Protein AF-A0A7S4QC33-F1 (afdb_monomer_lite)

Sequence (199 aa):
TTTNNFLTPRQIVDLEEHILQTLNSPSTTQLIDPILNKHIGKFNNTDSSSLGWINSISTKTTTDNRQEKTIKVKTSIKLPSLLHPSLSTIITNIKNVVQQATSNFLSSNIKQQQEEKETINIKVDVQVSTHKPKPFVRNQKELDELIRNLGPGLANVAHFVAVYSCKGGVGKSTVAVNLAYELARMGGRVGKSFLLLVW

Radius of gyration: 23.22 Å; chains: 1; bounding box: 64×39×62 Å

InterPro domains:
  IPR027417 P-loop containing nucleoside triphosphate hydrolase [G3DSA:3.40.50.300] (73-192)
  IPR027417 P-loop containing nucleoside triphosphate hydrolase [SSF52540] (153-191)
  IPR033756 Flagellum site-determining protein YlxH/ Fe-S cluster assembling factor NBP35 [PF10609] (156-191)
  IPR044304 Iron-sulfur protein NUBPL-like [PTHR42961] (68-191)

Organism: NCBI:txid49249

Structure (mmCIF, N/CA/C/O backbone):
data_AF-A0A7S4QC33-F1
#
_entry.id   AF-A0A7S4QC33-F1
#
loop_
_atom_site.group_PDB
_atom_site.id
_atom_site.type_symbol
_atom_site.label_atom_id
_atom_site.label_alt_id
_atom_site.label_comp_id
_atom_site.label_asym_id
_atom_site.label_entity_id
_atom_site.label_seq_id
_atom_site.pdbx_PDB_ins_code
_atom_site.Cartn_x
_atom_site.Cartn_y
_atom_site.Cartn_z
_atom_site.occupancy
_atom_site.B_iso_or_equiv
_atom_site.auth_seq_id
_atom_site.auth_comp_id
_atom_site.auth_asym_id
_atom_site.auth_atom_id
_atom_site.pdbx_PDB_model_num
ATOM 1 N N . THR A 1 1 ? -30.130 16.999 10.606 1.00 37.34 1 THR A N 1
ATOM 2 C CA . THR A 1 1 ? -30.198 15.578 11.004 1.00 37.34 1 THR A CA 1
ATOM 3 C C . THR A 1 1 ? -29.051 15.312 11.949 1.00 37.34 1 THR A C 1
ATOM 5 O O . THR A 1 1 ? -27.906 15.278 11.518 1.00 37.34 1 THR A O 1
ATOM 8 N N . THR A 1 2 ? -29.333 15.291 13.246 1.00 37.56 2 THR A N 1
ATOM 9 C CA . THR A 1 2 ? -28.332 15.220 14.317 1.00 37.56 2 THR A CA 1
ATOM 10 C C . THR A 1 2 ? -27.718 13.821 14.329 1.00 37.56 2 THR A C 1
ATOM 12 O O . THR A 1 2 ? -28.392 12.852 14.662 1.00 37.56 2 THR A O 1
ATOM 15 N N . THR A 1 3 ? -26.467 13.685 13.887 1.00 47.22 3 THR A N 1
ATOM 16 C CA . THR A 1 3 ? -25.718 12.426 13.965 1.00 47.22 3 THR A CA 1
ATOM 17 C C . THR A 1 3 ? -25.367 12.164 15.424 1.00 47.22 3 THR A C 1
ATOM 19 O O . THR A 1 3 ? -24.337 12.627 15.912 1.00 47.22 3 THR A O 1
ATOM 22 N N . ASN A 1 4 ? -26.238 11.455 16.138 1.00 55.81 4 ASN A N 1
ATOM 23 C CA . ASN A 1 4 ? -25.922 10.963 17.472 1.00 55.81 4 ASN A CA 1
ATOM 24 C C . ASN A 1 4 ? -24.875 9.848 17.326 1.00 55.81 4 ASN A C 1
ATOM 26 O O . ASN A 1 4 ? -25.198 8.694 17.024 1.00 55.81 4 ASN A O 1
ATOM 30 N N . ASN A 1 5 ? -23.603 10.224 17.465 1.00 64.25 5 ASN A N 1
ATOM 31 C CA . ASN A 1 5 ? -22.487 9.288 17.528 1.00 64.25 5 ASN A CA 1
ATOM 32 C C . ASN A 1 5 ? -22.657 8.430 18.788 1.00 64.25 5 ASN A C 1
ATOM 34 O O . ASN A 1 5 ? -22.661 8.961 19.894 1.00 64.25 5 ASN A O 1
ATOM 38 N N . PHE A 1 6 ? -22.814 7.115 18.620 1.00 68.94 6 PHE A N 1
ATOM 39 C CA . PHE A 1 6 ? -22.951 6.187 19.749 1.00 68.94 6 PHE A CA 1
ATOM 40 C C . PHE A 1 6 ? -21.659 6.070 20.577 1.00 68.94 6 PHE A C 1
ATOM 42 O O . PHE A 1 6 ? -21.717 5.843 21.779 1.00 68.94 6 PHE A O 1
ATOM 49 N N . LEU A 1 7 ? -20.494 6.254 19.947 1.00 72.88 7 LEU A N 1
ATOM 50 C CA . LEU A 1 7 ? -19.209 6.306 20.648 1.00 72.88 7 LEU A CA 1
ATOM 51 C C . LEU A 1 7 ? -18.828 7.752 20.958 1.00 72.88 7 LEU A C 1
ATOM 53 O O . LEU A 1 7 ? -18.962 8.641 20.111 1.00 72.88 7 LEU A O 1
ATOM 57 N N . THR A 1 8 ? -18.290 7.965 22.157 1.00 79.38 8 THR A N 1
ATOM 58 C CA . THR A 1 8 ? -17.693 9.248 22.536 1.00 79.38 8 THR A CA 1
ATOM 59 C C . THR A 1 8 ? -16.456 9.543 21.676 1.00 79.38 8 THR A C 1
ATOM 61 O O . THR A 1 8 ? -15.775 8.611 21.238 1.00 79.38 8 THR A O 1
ATOM 64 N N . PRO A 1 9 ? -16.094 10.823 21.458 1.00 80.38 9 PRO A N 1
ATOM 65 C CA . PRO A 1 9 ? -14.877 11.179 20.724 1.00 80.38 9 PRO A CA 1
ATOM 66 C C . PRO A 1 9 ? -13.609 10.519 21.280 1.00 80.38 9 PRO A C 1
ATOM 68 O O . PRO A 1 9 ? -12.716 10.174 20.517 1.00 80.38 9 PRO A O 1
ATOM 71 N N . ARG A 1 10 ? -13.549 10.289 22.598 1.00 81.56 10 ARG A N 1
ATOM 72 C CA . ARG A 1 10 ? -12.428 9.602 23.248 1.00 81.56 10 ARG A CA 1
ATOM 73 C C . ARG A 1 10 ? -12.353 8.126 22.848 1.00 81.56 10 ARG A C 1
ATOM 75 O O . ARG A 1 10 ? -11.316 7.684 22.381 1.00 81.56 10 ARG A O 1
ATOM 82 N N . GLN A 1 11 ? -13.478 7.412 22.904 1.00 82.12 11 GLN A N 1
ATOM 83 C CA . GLN A 1 11 ? -13.555 6.007 22.479 1.00 82.12 11 GLN A CA 1
ATOM 84 C C . GLN A 1 11 ? -13.248 5.814 20.986 1.00 82.12 11 GLN A C 1
ATOM 86 O O . GLN A 1 11 ? -12.750 4.765 20.592 1.00 82.12 11 GLN A O 1
ATOM 91 N N . ILE A 1 12 ? -13.554 6.810 20.150 1.00 82.81 12 ILE A N 1
ATOM 92 C CA . ILE A 1 12 ? -13.207 6.824 18.719 1.00 82.81 12 ILE A CA 1
ATOM 93 C C . ILE A 1 12 ? -11.684 6.885 18.540 1.00 82.81 12 ILE A C 1
ATOM 95 O O . ILE A 1 12 ? -11.135 6.109 17.761 1.00 82.81 12 ILE A O 1
ATOM 99 N N . VAL A 1 13 ? -11.000 7.760 19.283 1.00 84.88 13 VAL A N 1
ATOM 100 C CA . VAL A 1 13 ? -9.532 7.865 19.248 1.00 84.88 13 VAL A CA 1
ATOM 101 C C . VAL A 1 13 ? -8.879 6.585 19.772 1.00 84.88 13 VAL A C 1
ATOM 103 O O . VAL A 1 13 ? -7.985 6.053 19.119 1.00 84.88 13 VAL A O 1
ATOM 106 N N . ASP A 1 14 ? -9.371 6.042 20.887 1.00 86.69 14 ASP A N 1
ATOM 107 C CA . ASP A 1 14 ? -8.852 4.798 21.467 1.00 86.69 14 ASP A CA 1
ATOM 108 C C . ASP A 1 14 ? -9.019 3.609 20.496 1.00 86.69 14 ASP A C 1
ATOM 110 O O . ASP A 1 14 ? -8.129 2.767 20.360 1.00 86.69 14 ASP A O 1
ATOM 114 N N . LEU A 1 15 ? -10.141 3.556 19.765 1.00 84.75 15 LEU A N 1
ATOM 115 C CA . LEU A 1 15 ? -10.376 2.566 18.711 1.00 84.75 15 LEU A CA 1
ATOM 116 C C . LEU A 1 15 ? -9.384 2.732 17.551 1.00 84.75 15 LEU A C 1
ATOM 118 O O . LEU A 1 15 ? -8.823 1.746 17.075 1.00 84.75 15 LEU A O 1
ATOM 122 N N . GLU A 1 16 ? -9.168 3.961 17.078 1.00 85.69 16 GLU A N 1
ATOM 123 C CA . GLU A 1 16 ? -8.208 4.248 16.006 1.00 85.69 16 GLU A CA 1
ATOM 124 C C . GLU A 1 16 ? -6.786 3.849 16.400 1.00 85.69 16 GLU A C 1
ATOM 126 O O . GLU A 1 16 ? -6.074 3.238 15.599 1.00 85.69 16 GLU A O 1
ATOM 131 N N . GLU A 1 17 ? -6.391 4.132 17.639 1.00 87.25 17 GLU A N 1
ATOM 132 C CA . GLU A 1 17 ? -5.096 3.736 18.175 1.00 87.25 17 GLU A CA 1
ATOM 133 C C . GLU A 1 17 ? -4.970 2.213 18.273 1.00 87.25 17 GLU A C 1
ATOM 135 O O . GLU A 1 17 ? -3.981 1.652 17.802 1.00 87.25 17 GLU A O 1
ATOM 140 N N . HIS A 1 18 ? -5.990 1.519 18.785 1.00 86.56 18 HIS A N 1
ATOM 141 C CA . HIS A 1 18 ? -5.992 0.058 18.864 1.00 86.56 18 HIS A CA 1
ATOM 142 C C . HIS A 1 18 ? -5.875 -0.604 17.482 1.00 86.56 18 HIS A C 1
ATOM 144 O O . HIS A 1 18 ? -5.122 -1.568 17.296 1.00 86.56 18 HIS A O 1
ATOM 150 N N . ILE A 1 19 ? -6.580 -0.065 16.482 1.00 86.06 19 ILE A N 1
ATOM 151 C CA . ILE A 1 19 ? -6.480 -0.533 15.097 1.00 86.06 19 ILE A CA 1
ATOM 152 C C . ILE A 1 19 ? -5.062 -0.285 14.563 1.00 86.06 19 ILE A C 1
ATOM 154 O O . ILE A 1 19 ? -4.469 -1.191 13.982 1.00 86.06 19 ILE A O 1
ATOM 158 N N . LEU A 1 20 ? -4.490 0.905 14.775 1.00 84.06 20 LEU A N 1
ATOM 159 C CA . LEU A 1 20 ? -3.125 1.227 14.345 1.00 84.06 20 LEU A CA 1
ATOM 160 C C . LEU A 1 20 ? -2.075 0.326 15.003 1.00 84.06 20 LEU A C 1
ATOM 162 O O . LEU A 1 20 ? -1.164 -0.136 14.319 1.00 84.06 20 LEU A O 1
ATOM 166 N N . GLN A 1 21 ? -2.200 0.051 16.301 1.00 85.25 21 GLN A N 1
ATOM 167 C CA . GLN A 1 21 ? -1.309 -0.856 17.025 1.00 85.25 21 GLN A CA 1
ATOM 168 C C . GLN A 1 21 ? -1.399 -2.280 16.466 1.00 85.25 21 GLN A C 1
ATOM 170 O O . GLN A 1 21 ? -0.371 -2.902 16.210 1.00 85.25 21 GLN A O 1
ATOM 175 N N . THR A 1 22 ? -2.613 -2.769 16.199 1.00 85.00 22 THR A N 1
ATOM 176 C CA . THR A 1 22 ? -2.830 -4.102 15.611 1.00 85.00 22 THR A CA 1
ATOM 177 C C . THR A 1 22 ? -2.234 -4.200 14.204 1.00 85.00 22 THR A C 1
ATOM 179 O O . THR A 1 22 ? -1.555 -5.171 13.876 1.00 85.00 22 THR A O 1
ATOM 182 N N . LEU A 1 23 ? -2.435 -3.165 13.383 1.00 83.62 23 LEU A N 1
ATOM 183 C CA . LEU A 1 23 ? -1.904 -3.090 12.020 1.00 83.62 23 LEU A CA 1
ATOM 184 C C . LEU A 1 23 ? -0.383 -2.934 11.965 1.00 83.62 23 LEU A C 1
ATOM 186 O O . LEU A 1 23 ? 0.212 -3.298 10.962 1.00 83.62 23 LEU A O 1
ATOM 190 N N . ASN A 1 24 ? 0.242 -2.369 12.999 1.00 81.62 24 ASN A N 1
ATOM 191 C CA . ASN A 1 24 ? 1.695 -2.224 13.093 1.00 81.62 24 ASN A CA 1
ATOM 192 C C . ASN A 1 24 ? 2.372 -3.395 13.813 1.00 81.62 24 ASN A C 1
ATOM 194 O O . ASN A 1 24 ? 3.600 -3.457 13.834 1.00 81.62 24 ASN A O 1
ATOM 198 N N . SER A 1 25 ? 1.602 -4.297 14.423 1.00 79.88 25 SER A N 1
ATOM 199 C CA . SER A 1 25 ? 2.166 -5.405 15.180 1.00 79.88 25 SER A CA 1
ATOM 200 C C . SER A 1 25 ? 2.809 -6.428 14.235 1.00 79.88 25 SER A C 1
ATOM 202 O O . SER A 1 25 ? 2.114 -6.978 13.377 1.00 79.88 25 SER A O 1
ATOM 204 N N . PRO A 1 26 ? 4.106 -6.753 14.402 1.00 68.25 26 PRO A N 1
ATOM 205 C CA . PRO A 1 26 ? 4.807 -7.697 13.530 1.00 68.25 26 PRO A CA 1
ATOM 206 C C . PRO A 1 26 ? 4.299 -9.143 13.667 1.00 68.25 26 PRO A C 1
ATOM 208 O O . PRO A 1 26 ? 4.660 -9.998 12.863 1.00 68.25 26 PRO A O 1
ATOM 211 N N . SER A 1 27 ? 3.456 -9.430 14.665 1.00 64.62 27 SER A N 1
ATOM 212 C CA . SER A 1 27 ? 2.788 -10.724 14.838 1.00 64.62 27 SER A CA 1
ATOM 213 C C . SER A 1 27 ? 1.659 -10.960 13.826 1.00 64.62 27 SER A C 1
ATOM 215 O O . SER A 1 27 ? 1.221 -12.100 13.652 1.00 64.62 27 SER A O 1
ATOM 217 N N . THR A 1 28 ? 1.205 -9.919 13.120 1.00 70.00 28 THR A N 1
ATOM 218 C CA . THR A 1 28 ? 0.147 -10.020 12.112 1.00 70.00 28 THR A CA 1
ATOM 219 C C . THR A 1 28 ? 0.707 -10.567 10.796 1.00 70.00 28 THR A C 1
ATOM 221 O O . THR A 1 28 ? 0.984 -9.837 9.846 1.00 70.00 28 THR A O 1
ATOM 224 N N . THR A 1 29 ? 0.827 -11.892 10.704 1.00 68.75 29 THR A N 1
ATOM 225 C CA . THR A 1 29 ? 1.312 -12.610 9.506 1.00 68.75 29 THR A CA 1
ATOM 226 C C . THR A 1 29 ? 0.482 -12.355 8.243 1.00 68.75 29 THR A C 1
ATOM 228 O O . THR A 1 29 ? 0.968 -12.545 7.131 1.00 68.75 29 THR A O 1
ATOM 231 N N . GLN A 1 30 ? -0.759 -11.886 8.392 1.00 74.94 30 GLN A N 1
ATOM 232 C CA . GLN A 1 30 ? -1.666 -11.570 7.283 1.00 74.94 30 GLN A CA 1
ATOM 233 C C . GLN A 1 30 ? -1.328 -10.251 6.564 1.00 74.94 30 GLN A C 1
ATOM 235 O O . GLN A 1 30 ? -1.787 -10.035 5.440 1.00 74.94 30 GLN A O 1
ATOM 240 N N . LEU A 1 31 ? -0.527 -9.378 7.187 1.00 80.38 31 LEU A N 1
ATOM 241 C CA . LEU A 1 31 ? -0.110 -8.079 6.646 1.00 80.38 31 LEU A CA 1
ATOM 242 C C . LEU A 1 31 ? 1.310 -8.127 6.082 1.00 80.38 31 LEU A C 1
ATOM 244 O O . LEU A 1 31 ? 2.077 -7.180 6.219 1.00 80.38 31 LEU A O 1
ATOM 248 N N . ILE A 1 32 ? 1.677 -9.234 5.447 1.00 83.50 32 ILE A N 1
ATOM 249 C CA . ILE A 1 32 ? 2.943 -9.354 4.727 1.00 83.50 32 ILE A CA 1
ATOM 250 C C . ILE A 1 32 ? 2.650 -9.250 3.236 1.00 83.50 32 ILE A C 1
ATOM 252 O O . ILE A 1 32 ? 1.763 -9.926 2.712 1.00 83.50 32 ILE A O 1
ATOM 256 N N . ASP A 1 33 ? 3.397 -8.393 2.548 1.00 81.38 33 ASP A N 1
ATOM 257 C CA . ASP A 1 33 ? 3.353 -8.333 1.097 1.00 81.38 33 ASP A CA 1
ATOM 258 C C . ASP A 1 33 ? 3.938 -9.628 0.508 1.00 81.38 33 ASP A C 1
ATOM 260 O O . ASP A 1 33 ? 5.103 -9.930 0.772 1.00 81.38 33 ASP A O 1
ATOM 264 N N . PRO A 1 34 ? 3.189 -10.395 -0.302 1.00 79.06 34 PRO A N 1
ATOM 265 C CA . PRO A 1 34 ? 3.635 -11.708 -0.771 1.00 79.06 34 PRO A CA 1
ATOM 266 C C . PRO A 1 34 ? 4.798 -11.643 -1.771 1.00 79.06 34 PRO A C 1
ATOM 268 O O . PRO A 1 34 ? 5.395 -12.672 -2.076 1.00 79.06 34 PRO A O 1
ATOM 271 N N . ILE A 1 35 ? 5.124 -10.460 -2.299 1.00 77.94 35 ILE A N 1
ATOM 272 C CA . ILE A 1 35 ? 6.180 -10.279 -3.301 1.00 77.94 35 ILE A CA 1
ATOM 273 C C . ILE A 1 35 ? 7.438 -9.719 -2.653 1.00 77.94 35 ILE A C 1
ATOM 275 O O . ILE A 1 35 ? 8.536 -10.227 -2.865 1.00 77.94 35 ILE A O 1
ATOM 279 N N . LEU A 1 36 ? 7.279 -8.652 -1.874 1.00 76.75 36 LEU A N 1
ATOM 280 C CA . LEU A 1 36 ? 8.373 -7.969 -1.197 1.00 76.75 36 LEU A CA 1
ATOM 281 C C . LEU A 1 36 ? 8.753 -8.662 0.113 1.00 76.75 36 LEU A C 1
ATOM 283 O O . LEU A 1 36 ? 9.816 -8.366 0.652 1.00 76.75 36 LEU A O 1
ATOM 287 N N . ASN A 1 37 ? 7.901 -9.562 0.618 1.00 83.44 37 ASN A N 1
ATOM 288 C CA . ASN A 1 37 ? 8.036 -10.238 1.906 1.00 83.44 37 ASN A CA 1
ATOM 289 C C . ASN A 1 37 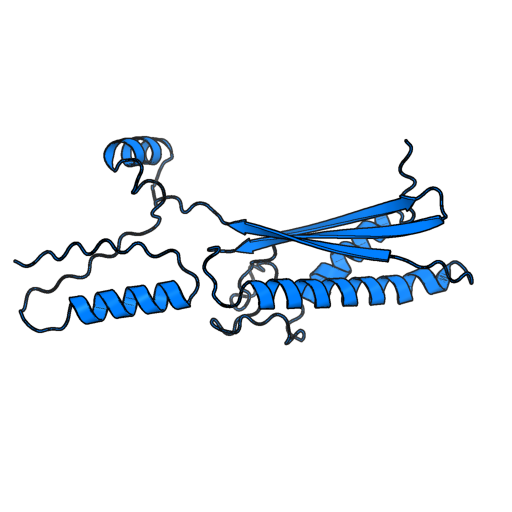? 8.306 -9.249 3.053 1.00 83.44 37 ASN A C 1
ATOM 291 O O . ASN A 1 37 ? 9.146 -9.470 3.924 1.00 83.44 37 ASN A O 1
ATOM 295 N N . LYS A 1 38 ? 7.624 -8.101 3.000 1.00 82.75 38 LYS A N 1
ATOM 296 C CA . LYS A 1 38 ? 7.751 -7.007 3.963 1.00 82.75 38 LYS A CA 1
ATOM 297 C C . LYS A 1 38 ? 6.409 -6.702 4.596 1.00 82.75 38 LYS A C 1
ATOM 299 O O . LYS A 1 38 ? 5.364 -6.866 3.969 1.00 82.75 38 LYS A O 1
ATOM 304 N N . HIS A 1 39 ? 6.457 -6.231 5.832 1.00 84.00 39 HIS A N 1
ATOM 305 C CA . HIS A 1 39 ? 5.262 -5.914 6.594 1.00 84.00 39 HIS A CA 1
ATOM 306 C C . HIS A 1 39 ? 4.562 -4.661 6.039 1.00 84.00 39 HIS A C 1
ATOM 308 O O . HIS A 1 39 ? 5.203 -3.657 5.722 1.00 84.00 39 HIS A O 1
ATOM 314 N N . ILE A 1 40 ? 3.237 -4.704 5.935 1.00 82.56 40 ILE A N 1
ATOM 315 C CA . ILE A 1 40 ? 2.378 -3.617 5.468 1.00 82.56 40 ILE A CA 1
ATOM 316 C C . ILE A 1 40 ? 1.843 -2.881 6.699 1.00 82.56 40 ILE A C 1
ATOM 318 O O . ILE A 1 40 ? 0.730 -3.122 7.153 1.00 82.56 40 ILE A O 1
ATOM 322 N N . GLY A 1 41 ? 2.658 -1.977 7.240 1.00 81.50 41 GLY A N 1
ATOM 323 C CA . GLY A 1 41 ? 2.294 -1.130 8.375 1.00 81.50 41 GLY A CA 1
ATOM 324 C C . GLY A 1 41 ? 2.264 0.354 8.020 1.00 81.50 41 GLY A C 1
ATOM 325 O O . GLY A 1 41 ? 2.415 0.758 6.862 1.00 81.50 41 GLY A O 1
ATOM 326 N N . LYS A 1 42 ? 2.110 1.189 9.045 1.00 79.38 42 LYS A N 1
ATOM 327 C CA . LYS A 1 42 ? 2.456 2.610 8.987 1.00 79.38 42 LYS A CA 1
ATOM 328 C C . LYS A 1 42 ? 3.979 2.752 8.998 1.00 79.38 42 LYS A C 1
ATOM 330 O O . LYS A 1 42 ? 4.694 1.888 9.510 1.00 79.38 42 LYS A O 1
ATOM 335 N N . PHE A 1 43 ? 4.487 3.805 8.361 1.00 71.56 43 PHE A N 1
ATOM 336 C CA . PHE A 1 43 ? 5.924 4.060 8.344 1.00 71.56 43 PHE A CA 1
ATOM 337 C C . PHE A 1 43 ? 6.372 4.483 9.745 1.00 71.56 43 PHE A C 1
ATOM 339 O O . PHE A 1 43 ? 5.891 5.495 10.257 1.00 71.56 43 PHE A O 1
ATOM 346 N N . ASN A 1 44 ? 7.306 3.732 10.325 1.00 68.44 44 ASN A N 1
ATOM 347 C CA . ASN A 1 44 ? 7.981 4.081 11.567 1.00 68.44 44 ASN A CA 1
ATOM 348 C C . ASN A 1 44 ? 9.450 4.338 11.239 1.00 68.44 44 ASN A C 1
ATOM 350 O O . ASN A 1 44 ? 10.098 3.509 10.607 1.00 68.44 44 ASN A O 1
ATOM 354 N N . ASN A 1 45 ? 9.989 5.474 11.685 1.00 63.53 45 ASN A N 1
ATOM 355 C CA . ASN A 1 45 ? 11.365 5.878 11.369 1.00 63.53 45 ASN A CA 1
ATOM 356 C C . ASN A 1 45 ? 12.428 4.910 11.939 1.00 63.53 45 ASN A C 1
ATOM 358 O O . ASN A 1 45 ? 13.593 4.971 11.565 1.00 63.53 45 ASN A O 1
ATOM 362 N N . THR A 1 46 ? 12.015 4.033 12.855 1.00 64.31 46 THR A N 1
ATOM 363 C CA . THR A 1 46 ? 12.835 3.021 13.525 1.00 64.31 46 THR A CA 1
ATOM 364 C C . THR A 1 46 ? 12.822 1.660 12.826 1.00 64.31 46 THR A C 1
ATOM 366 O O . THR A 1 46 ? 13.761 0.896 13.016 1.00 64.31 46 THR A O 1
ATOM 369 N N . ASP A 1 47 ? 11.813 1.366 11.994 1.00 65.19 47 ASP A N 1
ATOM 370 C CA . ASP A 1 47 ? 11.615 0.050 11.374 1.00 65.19 47 ASP A CA 1
ATOM 371 C C . ASP A 1 47 ? 11.626 0.142 9.845 1.00 65.19 47 ASP A C 1
ATOM 373 O O . ASP A 1 47 ? 10.607 0.365 9.188 1.00 65.19 47 ASP A O 1
ATOM 377 N N . SER A 1 48 ? 12.795 -0.108 9.252 1.00 65.00 48 SER A N 1
ATOM 378 C CA . SER A 1 48 ? 12.981 -0.181 7.792 1.00 65.00 48 SER A CA 1
ATOM 379 C C . SER A 1 48 ? 12.334 -1.418 7.140 1.00 65.00 48 SER A C 1
ATOM 381 O O . SER A 1 48 ? 12.311 -1.551 5.910 1.00 65.00 48 SE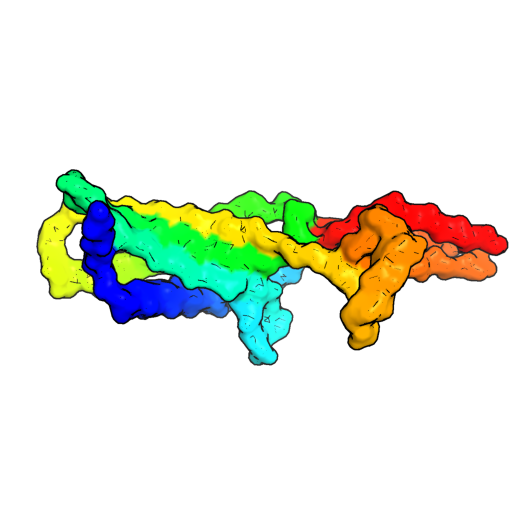R A O 1
ATOM 383 N N . SER A 1 49 ? 11.809 -2.334 7.957 1.00 68.06 49 SER A N 1
ATOM 384 C CA . SER A 1 49 ? 11.132 -3.569 7.552 1.00 68.06 49 SER A CA 1
ATOM 385 C C . SER A 1 49 ? 9.667 -3.357 7.147 1.00 68.06 49 SER A C 1
ATOM 387 O O . SER A 1 49 ? 9.100 -4.208 6.457 1.00 68.06 49 SER A O 1
ATOM 389 N N . SER A 1 50 ? 9.064 -2.223 7.525 1.00 77.94 50 SER A N 1
ATOM 390 C CA . SER A 1 50 ? 7.694 -1.851 7.157 1.00 77.94 50 SER A CA 1
ATOM 391 C C . SER A 1 50 ? 7.667 -1.066 5.846 1.00 77.94 50 SER A C 1
ATOM 393 O O . SER A 1 50 ? 8.435 -0.129 5.634 1.00 77.94 50 SER A O 1
ATOM 395 N N . LEU A 1 51 ? 6.737 -1.415 4.961 1.00 78.25 51 LEU A N 1
ATOM 396 C CA . LEU A 1 51 ? 6.506 -0.724 3.691 1.00 78.25 51 LEU A CA 1
ATOM 397 C C . LEU A 1 51 ? 5.865 0.658 3.864 1.00 78.25 51 LEU A C 1
ATOM 399 O O . LEU A 1 51 ? 5.881 1.466 2.935 1.00 78.25 51 LEU A O 1
ATOM 403 N N . GLY A 1 52 ? 5.295 0.939 5.038 1.00 80.81 52 GLY A N 1
ATOM 404 C CA . GLY A 1 52 ? 4.738 2.251 5.352 1.00 80.81 52 GLY A CA 1
ATOM 405 C C . GLY A 1 52 ? 3.523 2.650 4.514 1.00 80.81 52 GLY A C 1
ATOM 406 O O . GLY A 1 52 ? 3.259 3.838 4.340 1.00 80.81 52 GLY A O 1
ATOM 407 N N . TRP A 1 53 ? 2.795 1.680 3.959 1.00 84.00 53 TRP A N 1
ATOM 408 C CA . TRP A 1 53 ? 1.667 1.945 3.066 1.00 84.00 53 TRP A CA 1
ATOM 409 C C . TRP A 1 53 ? 0.434 2.472 3.800 1.00 84.00 53 TRP A C 1
ATOM 411 O O . TRP A 1 53 ? -0.399 3.133 3.185 1.00 84.00 53 TRP A O 1
ATOM 421 N N . ILE A 1 54 ? 0.285 2.217 5.100 1.00 83.81 54 ILE A N 1
ATOM 422 C CA . ILE A 1 54 ? -0.874 2.698 5.860 1.00 83.81 54 ILE A CA 1
ATOM 423 C C . ILE A 1 54 ? -0.663 4.176 6.195 1.00 83.81 54 ILE A C 1
ATOM 425 O O . ILE A 1 54 ? 0.222 4.526 6.973 1.00 83.81 54 ILE A O 1
ATOM 429 N N . ASN A 1 55 ? -1.477 5.053 5.604 1.00 82.25 55 ASN A N 1
ATOM 430 C CA . ASN A 1 55 ? -1.311 6.502 5.731 1.00 82.25 55 ASN A CA 1
ATOM 431 C C . ASN A 1 55 ? -2.172 7.080 6.859 1.00 82.25 55 ASN A C 1
ATOM 433 O O . ASN A 1 55 ? -1.678 7.808 7.721 1.00 82.25 55 ASN A O 1
ATOM 437 N N . SER A 1 56 ? -3.464 6.752 6.867 1.00 81.19 56 SER A N 1
ATOM 438 C CA . SER A 1 56 ? -4.398 7.242 7.880 1.00 81.19 56 SER A CA 1
ATOM 439 C C . SER A 1 56 ? -5.574 6.298 8.086 1.00 81.19 56 SER A C 1
ATOM 441 O O . SER A 1 56 ? -5.930 5.508 7.209 1.00 81.19 56 SER A O 1
ATOM 443 N N . ILE A 1 57 ? -6.180 6.403 9.264 1.00 84.56 57 ILE A N 1
ATOM 444 C CA . ILE A 1 57 ? -7.391 5.687 9.654 1.00 84.56 57 ILE A CA 1
ATOM 445 C C . ILE A 1 57 ? -8.347 6.734 10.207 1.00 84.56 57 ILE A C 1
ATOM 447 O O . ILE A 1 57 ? -7.919 7.646 10.905 1.00 84.56 57 ILE A O 1
ATOM 451 N N . SER A 1 58 ? -9.615 6.649 9.825 1.00 81.19 58 SER A N 1
ATOM 452 C CA . SER A 1 58 ? -10.668 7.508 10.350 1.00 81.19 58 SER A CA 1
ATOM 453 C C . SER A 1 58 ? -11.910 6.678 10.595 1.00 81.19 58 SER A C 1
ATOM 455 O O . SER A 1 58 ? -12.397 5.978 9.705 1.00 81.19 58 SER A O 1
ATOM 457 N N . THR A 1 59 ? -12.443 6.779 11.798 1.00 82.62 59 THR A N 1
ATOM 458 C CA . THR A 1 59 ? -13.644 6.072 12.215 1.00 82.62 59 THR A CA 1
ATOM 459 C C . THR A 1 59 ? -14.807 7.052 12.324 1.00 82.62 59 THR A C 1
ATOM 461 O O . THR A 1 59 ? -14.688 8.174 12.814 1.00 82.62 59 THR A O 1
ATOM 464 N N . LYS A 1 60 ? -15.964 6.655 11.793 1.00 79.12 60 LYS A N 1
ATOM 465 C CA . LYS A 1 60 ? -17.219 7.396 11.918 1.00 79.12 60 LYS A CA 1
ATOM 466 C C . LYS A 1 60 ? -18.292 6.448 12.411 1.00 79.12 60 LYS A C 1
ATOM 468 O O . LYS A 1 60 ? -18.549 5.423 11.782 1.00 79.12 60 LYS A O 1
ATOM 473 N N . THR A 1 61 ? -18.936 6.801 13.511 1.00 71.38 61 THR A N 1
ATOM 474 C CA . THR A 1 61 ? -20.096 6.069 14.012 1.00 71.38 61 THR A CA 1
ATOM 475 C C . THR A 1 61 ? -21.370 6.754 13.546 1.00 71.38 61 THR A C 1
ATOM 477 O O . THR A 1 61 ? -21.422 7.965 13.346 1.00 71.38 61 THR A O 1
ATOM 480 N N . THR A 1 62 ? -22.401 5.976 13.253 1.00 67.00 62 THR A N 1
ATOM 481 C CA . THR A 1 62 ? -23.718 6.507 12.910 1.00 67.00 62 THR A CA 1
ATOM 482 C C . THR A 1 62 ? -24.759 5.572 13.486 1.00 67.00 62 THR A C 1
ATOM 484 O O . THR A 1 62 ? -24.702 4.364 13.258 1.00 67.00 62 THR A O 1
ATOM 487 N N . THR A 1 63 ? -25.702 6.145 14.221 1.00 62.38 63 THR A N 1
ATOM 488 C CA . THR A 1 63 ? -26.875 5.439 14.733 1.00 62.38 63 THR A CA 1
ATOM 489 C C . THR A 1 63 ? -28.041 5.781 13.817 1.00 62.38 63 THR A C 1
ATOM 491 O O . THR A 1 63 ? -28.337 6.963 13.639 1.00 62.38 63 THR A O 1
ATOM 494 N N . ASP A 1 64 ? -28.647 4.780 13.179 1.00 62.94 64 ASP A N 1
ATOM 495 C CA . ASP A 1 64 ? -29.856 4.994 12.377 1.00 62.94 64 ASP A CA 1
ATOM 496 C C . ASP A 1 64 ? -31.096 5.060 13.288 1.00 62.94 64 ASP A C 1
ATOM 498 O O . ASP A 1 64 ? -31.104 4.524 14.398 1.00 62.94 64 ASP A O 1
ATOM 502 N N . ASN A 1 65 ? -32.177 5.671 12.802 1.00 57.16 65 ASN A N 1
ATOM 503 C CA . ASN A 1 65 ? -33.459 5.829 13.500 1.00 57.16 65 ASN A CA 1
ATOM 504 C C . ASN A 1 65 ? -34.119 4.484 13.886 1.00 57.16 65 ASN A C 1
ATOM 506 O O . ASN A 1 65 ? -35.080 4.474 14.647 1.00 57.16 65 ASN A O 1
ATOM 510 N N . ARG A 1 66 ? -33.604 3.352 13.380 1.00 59.84 66 ARG A N 1
ATOM 511 C CA . ARG A 1 66 ? -34.016 1.975 13.713 1.00 59.84 66 ARG A CA 1
ATOM 512 C C . ARG A 1 66 ? -33.197 1.326 14.842 1.00 59.84 66 ARG A C 1
ATOM 514 O O . ARG A 1 66 ? -33.250 0.114 14.984 1.00 59.84 66 ARG A O 1
ATOM 521 N N . GLN A 1 67 ? -32.404 2.100 15.592 1.00 60.06 67 GLN A N 1
ATOM 522 C CA . GLN A 1 67 ? -31.446 1.612 16.605 1.00 60.06 67 GLN A CA 1
ATOM 523 C C . GLN A 1 67 ? -30.310 0.724 16.052 1.00 60.06 67 GLN A C 1
ATOM 525 O O . GLN A 1 67 ? -29.485 0.219 16.809 1.00 60.06 67 GLN A O 1
ATOM 530 N N . GLU A 1 68 ? -30.178 0.590 14.729 1.00 61.81 68 GLU A N 1
ATOM 531 C CA . GLU A 1 68 ? -29.009 -0.048 14.123 1.00 61.81 68 GLU A CA 1
ATOM 532 C C . GLU A 1 68 ? -27.772 0.851 14.274 1.00 61.81 68 GLU A C 1
ATOM 534 O O . GLU A 1 68 ? -27.655 1.925 13.669 1.00 61.81 68 GLU A O 1
ATOM 539 N N . LYS A 1 69 ? -26.815 0.392 15.083 1.00 68.50 69 LYS A N 1
ATOM 540 C CA . LYS A 1 69 ? -25.528 1.058 15.301 1.00 68.50 69 LYS A CA 1
ATOM 541 C C . LYS A 1 69 ? -24.546 0.614 14.223 1.00 68.50 69 LYS A C 1
ATOM 543 O O . LYS A 1 69 ? -24.125 -0.540 14.184 1.00 68.50 69 LYS A O 1
ATOM 548 N N . THR A 1 70 ? -24.171 1.532 13.334 1.00 68.25 70 THR A N 1
ATOM 549 C CA . THR A 1 70 ? -23.193 1.267 12.271 1.00 68.25 70 THR A CA 1
ATOM 550 C C . THR A 1 70 ? -21.869 1.966 12.560 1.00 68.25 70 THR A C 1
ATOM 552 O O . THR A 1 70 ? -21.822 3.180 12.768 1.00 68.25 70 THR A O 1
ATOM 555 N N . ILE A 1 71 ? -20.770 1.216 12.488 1.00 73.38 71 ILE A N 1
ATOM 556 C CA . ILE A 1 71 ? -19.408 1.748 12.589 1.00 73.38 71 ILE A CA 1
ATOM 557 C C . ILE A 1 71 ? -18.770 1.684 11.208 1.00 73.38 71 ILE A C 1
ATOM 559 O O . ILE A 1 71 ? -18.603 0.610 10.632 1.00 73.38 71 ILE A O 1
ATOM 563 N N . LYS A 1 72 ? -18.437 2.853 10.658 1.00 76.12 72 LYS A N 1
ATOM 564 C CA . LYS A 1 72 ? -17.744 2.994 9.378 1.00 76.12 72 LYS A CA 1
ATOM 565 C C . LYS A 1 72 ? -16.277 3.298 9.642 1.00 76.12 72 LYS A C 1
ATOM 567 O O . LYS A 1 72 ? -15.951 4.396 10.088 1.00 76.12 72 LYS A O 1
ATOM 572 N N . VAL A 1 73 ? -15.400 2.348 9.344 1.00 79.50 73 VAL A N 1
ATOM 573 C CA . VAL A 1 73 ? -13.948 2.545 9.428 1.00 79.50 73 VAL A CA 1
ATOM 574 C C . VAL A 1 73 ? -13.425 2.817 8.026 1.00 79.50 73 VAL A C 1
ATOM 576 O O . VAL A 1 73 ? -13.622 2.006 7.126 1.00 79.50 73 VAL A O 1
ATOM 579 N N . LYS A 1 74 ? -12.790 3.970 7.830 1.00 81.44 74 LYS A N 1
ATOM 580 C CA . LYS A 1 74 ? -12.094 4.326 6.596 1.00 81.44 74 LYS A CA 1
ATOM 581 C C . LYS A 1 74 ? -10.599 4.163 6.801 1.00 81.44 74 LYS A C 1
ATOM 583 O O . LYS A 1 74 ? -10.006 4.898 7.588 1.00 81.44 74 LYS A O 1
ATOM 588 N N . THR A 1 75 ? -9.992 3.255 6.053 1.00 79.19 75 THR A N 1
ATOM 589 C CA . THR A 1 75 ? -8.541 3.045 6.058 1.00 79.19 75 THR A CA 1
ATOM 590 C C . THR A 1 75 ? -7.970 3.545 4.740 1.00 79.19 75 THR A C 1
ATOM 592 O O . THR A 1 75 ? -8.353 3.072 3.673 1.00 79.19 75 THR A O 1
ATOM 595 N N . SER A 1 76 ? -7.067 4.522 4.804 1.00 80.69 76 SER A N 1
ATOM 596 C CA . SER A 1 76 ? -6.378 5.070 3.638 1.00 80.69 76 SER A CA 1
ATOM 597 C C . SER A 1 76 ? -5.013 4.413 3.493 1.00 80.69 76 SER A C 1
ATOM 599 O O . SER A 1 76 ? -4.146 4.539 4.365 1.00 80.69 76 SER A O 1
ATOM 601 N N . ILE A 1 77 ? -4.823 3.727 2.371 1.00 82.19 77 ILE A N 1
ATOM 602 C CA . ILE A 1 77 ? -3.557 3.106 2.001 1.00 82.19 77 ILE A CA 1
ATOM 603 C C . ILE A 1 77 ? -2.945 3.911 0.859 1.00 82.19 77 ILE A C 1
ATOM 605 O O . ILE A 1 77 ? -3.605 4.262 -0.124 1.00 82.19 77 ILE A O 1
ATOM 609 N N . LYS A 1 78 ? -1.659 4.207 0.990 1.00 81.12 78 LYS A N 1
ATOM 610 C CA . LYS A 1 78 ? -0.852 4.913 0.009 1.00 81.12 78 LYS A CA 1
ATOM 611 C C . LYS A 1 78 ? 0.144 3.937 -0.599 1.00 81.12 78 LYS A C 1
ATOM 613 O O . LYS A 1 78 ? 1.177 3.641 -0.006 1.00 81.12 78 LYS A O 1
ATOM 618 N N . LEU A 1 79 ? -0.177 3.448 -1.793 1.00 73.88 79 LEU A N 1
ATOM 619 C CA . LEU A 1 79 ? 0.691 2.535 -2.526 1.00 73.88 79 LEU A CA 1
ATOM 620 C C . LEU A 1 79 ? 1.634 3.290 -3.477 1.00 73.88 79 LEU A C 1
ATOM 622 O O . LEU A 1 79 ? 1.280 4.357 -3.998 1.00 73.88 79 LEU A O 1
ATOM 626 N N . PRO A 1 80 ? 2.816 2.716 -3.769 1.00 68.06 80 PRO A N 1
ATOM 627 C CA . PRO A 1 80 ? 3.709 3.230 -4.803 1.00 68.06 80 PRO A CA 1
ATOM 628 C C . PRO A 1 80 ? 3.085 3.127 -6.206 1.00 68.06 80 PRO A C 1
ATOM 630 O O . PRO A 1 80 ? 3.256 4.032 -7.024 1.00 68.06 80 PRO A O 1
ATOM 633 N N . SER A 1 81 ? 2.298 2.079 -6.484 1.00 69.81 81 SER A N 1
ATOM 634 C CA . SER A 1 81 ? 1.481 1.988 -7.697 1.00 69.81 81 SER A CA 1
ATOM 635 C C . SER A 1 81 ? 0.190 1.186 -7.510 1.00 69.81 81 SER A C 1
ATOM 637 O O . SER A 1 81 ? 0.009 0.502 -6.509 1.00 69.81 81 SER A O 1
ATOM 639 N N . LEU A 1 82 ? -0.696 1.263 -8.511 1.00 69.38 82 LEU A N 1
ATOM 640 C CA . LEU A 1 82 ? -1.903 0.432 -8.613 1.00 69.38 82 LEU A CA 1
ATOM 641 C C . LEU A 1 82 ? -1.656 -0.904 -9.334 1.00 69.38 82 LEU A C 1
ATOM 643 O O . LEU A 1 82 ? -2.592 -1.674 -9.499 1.00 69.38 82 LEU A O 1
ATOM 647 N N . LEU A 1 83 ? -0.435 -1.163 -9.811 1.00 69.44 83 LEU A N 1
ATOM 648 C CA . LEU A 1 83 ? -0.105 -2.339 -10.627 1.00 69.44 83 LEU A CA 1
ATOM 649 C C . LEU A 1 83 ? 0.432 -3.508 -9.794 1.00 69.44 83 LEU A C 1
ATOM 651 O O . LEU A 1 83 ? 1.036 -4.428 -10.336 1.00 69.44 83 LEU A O 1
ATOM 655 N N . HIS A 1 84 ? 0.242 -3.474 -8.476 1.00 72.50 84 HIS A N 1
ATOM 656 C CA . HIS A 1 84 ? 0.656 -4.574 -7.617 1.00 72.50 84 HIS A CA 1
ATOM 657 C C . HIS A 1 84 ? -0.221 -5.811 -7.891 1.00 72.50 84 HIS A C 1
ATOM 659 O O . HIS A 1 84 ? -1.448 -5.709 -7.797 1.00 72.50 84 HIS A O 1
ATOM 665 N N . PRO A 1 85 ? 0.354 -6.973 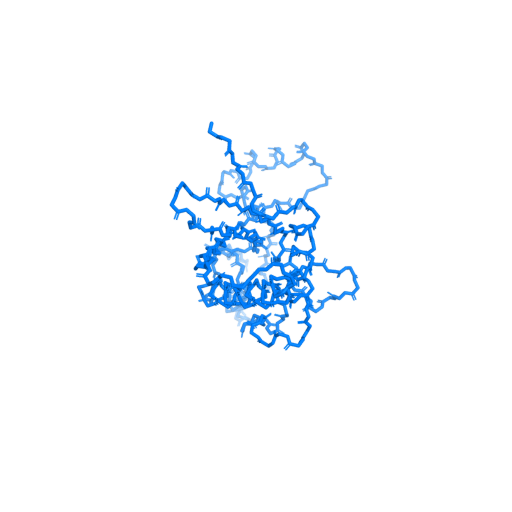-8.253 1.00 75.00 85 PRO A N 1
ATOM 666 C CA . PRO A 1 85 ? -0.429 -8.099 -8.757 1.00 75.00 85 PRO A CA 1
ATOM 667 C C . PRO A 1 85 ? -1.277 -8.793 -7.678 1.00 75.00 85 PRO A C 1
ATOM 669 O O . PRO A 1 85 ? -2.218 -9.499 -8.028 1.00 75.00 85 PRO A O 1
ATOM 672 N N . SER A 1 86 ? -1.019 -8.565 -6.384 1.00 82.06 86 SER A N 1
ATOM 673 C CA . SER A 1 86 ? -1.838 -9.092 -5.278 1.00 82.06 86 SER A CA 1
ATOM 674 C C . SER A 1 86 ? -2.567 -7.999 -4.486 1.00 82.06 86 SER A C 1
ATOM 676 O O . SER A 1 86 ? -2.877 -8.175 -3.306 1.00 82.06 86 SER A O 1
ATOM 678 N N . LEU A 1 87 ? -2.862 -6.862 -5.125 1.00 81.12 87 LEU A N 1
ATOM 679 C CA . LEU A 1 87 ? -3.549 -5.721 -4.509 1.00 81.12 87 LEU A CA 1
ATOM 680 C C . LEU A 1 87 ? -4.903 -6.101 -3.890 1.00 81.12 87 LEU A C 1
ATOM 682 O O . LEU A 1 87 ? -5.223 -5.673 -2.785 1.00 81.12 87 LEU A O 1
ATOM 686 N N . SER A 1 88 ? -5.693 -6.928 -4.577 1.00 81.62 88 SER A N 1
ATOM 687 C CA . SER A 1 88 ? -7.000 -7.394 -4.093 1.00 81.62 88 SER A CA 1
ATOM 688 C C . SER A 1 88 ? -6.876 -8.225 -2.813 1.00 81.62 88 SER A C 1
ATOM 690 O O . SER A 1 88 ? -7.644 -8.027 -1.868 1.00 81.62 88 SER A O 1
ATOM 692 N N . THR A 1 89 ? -5.879 -9.109 -2.754 1.00 85.12 89 THR A N 1
ATOM 693 C CA . THR A 1 89 ? -5.554 -9.917 -1.574 1.00 85.12 89 THR A CA 1
ATOM 694 C C . THR A 1 89 ? -5.135 -9.027 -0.413 1.00 85.12 89 THR A C 1
ATOM 696 O O . THR A 1 89 ? -5.659 -9.175 0.684 1.00 85.12 89 THR A O 1
ATOM 699 N N . ILE A 1 90 ? -4.268 -8.042 -0.660 1.00 84.81 90 ILE A N 1
ATOM 700 C CA . ILE A 1 90 ? -3.810 -7.089 0.361 1.00 84.81 90 ILE A CA 1
ATOM 701 C C . ILE A 1 90 ? -4.980 -6.282 0.928 1.00 84.81 90 ILE A C 1
ATOM 703 O O . ILE A 1 90 ? -5.130 -6.189 2.144 1.00 84.81 90 ILE A O 1
ATOM 707 N N . ILE A 1 91 ? -5.842 -5.734 0.066 1.00 84.56 91 ILE A N 1
ATOM 708 C CA . ILE A 1 91 ? -7.038 -4.994 0.494 1.00 84.56 91 ILE A CA 1
ATOM 709 C C . ILE A 1 91 ? -7.940 -5.888 1.348 1.00 84.56 91 ILE A C 1
ATOM 711 O O . ILE A 1 91 ? -8.440 -5.448 2.382 1.00 84.56 91 ILE A O 1
ATOM 715 N N . THR A 1 92 ? -8.129 -7.143 0.937 1.00 86.56 92 THR A N 1
ATOM 716 C CA . THR A 1 92 ? -8.954 -8.115 1.665 1.00 86.56 92 THR A CA 1
ATOM 717 C C . THR A 1 92 ? -8.352 -8.447 3.029 1.00 86.56 92 THR A C 1
ATOM 719 O O . THR A 1 92 ? -9.064 -8.415 4.029 1.00 86.56 92 THR A O 1
ATOM 722 N N . ASN A 1 93 ? -7.041 -8.679 3.100 1.00 86.88 93 ASN A N 1
ATOM 723 C CA . ASN A 1 93 ? -6.334 -8.940 4.352 1.00 86.88 93 ASN A CA 1
ATOM 724 C C . ASN A 1 93 ? -6.439 -7.747 5.307 1.00 86.88 93 ASN A C 1
ATOM 726 O O . ASN A 1 93 ? -6.797 -7.922 6.467 1.00 86.88 93 ASN A O 1
ATOM 730 N N . ILE A 1 94 ? -6.218 -6.526 4.815 1.00 86.06 94 ILE A N 1
ATOM 731 C CA . ILE A 1 94 ? -6.356 -5.307 5.622 1.00 86.06 94 ILE A CA 1
ATOM 732 C C . ILE A 1 94 ? -7.793 -5.148 6.110 1.00 86.06 94 ILE A C 1
ATOM 734 O O . ILE A 1 94 ? -8.014 -4.862 7.284 1.00 86.06 94 ILE A O 1
ATOM 738 N N . LYS A 1 95 ? -8.781 -5.380 5.241 1.00 86.75 95 LYS A N 1
ATOM 739 C CA . LYS A 1 95 ? -10.195 -5.342 5.621 1.00 86.75 95 LYS A CA 1
ATOM 740 C C . LYS A 1 95 ? -10.492 -6.336 6.746 1.00 86.75 95 LYS A C 1
ATOM 742 O O . LYS A 1 95 ? -11.139 -5.954 7.717 1.00 86.75 95 LYS A O 1
ATOM 747 N N . ASN A 1 96 ? -9.988 -7.565 6.638 1.00 87.00 96 ASN A N 1
ATOM 748 C CA . ASN A 1 96 ? -10.177 -8.610 7.642 1.00 87.00 96 ASN A CA 1
ATOM 749 C C . ASN A 1 96 ? -9.529 -8.238 8.980 1.00 87.00 96 ASN A C 1
ATOM 751 O O . ASN A 1 96 ? -10.196 -8.312 10.008 1.00 87.00 96 ASN A O 1
ATOM 755 N N . VAL A 1 97 ? -8.274 -7.777 8.974 1.00 87.31 97 VAL A N 1
ATOM 756 C CA . VAL A 1 97 ? -7.563 -7.382 10.201 1.00 87.31 97 VAL A CA 1
ATOM 757 C C . VAL A 1 97 ? -8.243 -6.191 10.874 1.00 87.31 97 VAL A C 1
ATOM 759 O O . VAL A 1 97 ? -8.473 -6.214 12.080 1.00 87.31 97 VAL A O 1
ATOM 762 N N . VAL A 1 98 ? -8.635 -5.166 10.111 1.00 86.25 98 VAL A N 1
ATOM 763 C CA . VAL A 1 98 ? -9.354 -4.001 10.655 1.00 86.25 98 VAL A CA 1
ATOM 764 C C . VAL A 1 98 ? -10.711 -4.416 11.219 1.00 86.25 98 VAL A C 1
ATOM 766 O O . VAL A 1 98 ? -11.092 -3.961 12.299 1.00 86.25 98 VAL A O 1
ATOM 769 N N . GLN A 1 99 ? -11.439 -5.292 10.525 1.00 85.25 99 GLN A N 1
ATOM 770 C CA . GLN A 1 99 ? -12.720 -5.808 10.998 1.00 85.25 99 GLN A CA 1
ATOM 771 C C . GLN A 1 99 ? -12.559 -6.593 12.308 1.00 85.25 99 GLN A C 1
ATOM 773 O O . GLN A 1 99 ? -13.333 -6.365 13.235 1.00 85.25 99 GLN A O 1
ATOM 778 N N . GLN A 1 100 ? -11.534 -7.444 12.411 1.00 85.62 100 GLN A N 1
ATOM 779 C CA . GLN A 1 100 ? -11.211 -8.205 13.623 1.00 85.62 100 GLN A CA 1
ATOM 780 C C . GLN A 1 100 ? -10.792 -7.301 14.790 1.00 85.62 100 GLN A C 1
ATOM 782 O O . GLN A 1 100 ? -11.301 -7.446 15.899 1.00 85.62 100 GLN A O 1
ATOM 787 N N . ALA A 1 101 ? -9.909 -6.329 14.550 1.00 85.38 101 ALA A N 1
ATOM 788 C CA . ALA A 1 101 ? -9.489 -5.364 15.566 1.00 85.38 101 ALA A CA 1
ATOM 789 C C . ALA A 1 101 ? -10.685 -4.557 16.093 1.00 85.38 101 ALA A C 1
ATOM 791 O O . ALA A 1 101 ? -10.849 -4.375 17.299 1.00 85.38 101 ALA A O 1
ATOM 792 N N . THR A 1 102 ? -11.572 -4.140 15.186 1.00 83.44 102 THR A N 1
ATOM 793 C CA . THR A 1 102 ? -12.789 -3.408 15.542 1.00 83.44 102 THR A CA 1
ATOM 794 C C . THR A 1 102 ? -13.732 -4.285 16.364 1.00 83.44 102 THR A C 1
ATOM 796 O O . THR A 1 102 ? -14.203 -3.848 17.409 1.00 83.44 102 THR A O 1
ATOM 799 N N . SER A 1 103 ? -13.983 -5.538 15.961 1.00 82.69 103 SER A N 1
ATOM 800 C CA . SER A 1 103 ? -14.839 -6.444 16.740 1.00 82.69 103 SER A CA 1
ATOM 801 C C . SER A 1 103 ? -14.265 -6.745 18.123 1.00 82.69 103 SER A C 1
ATOM 803 O O . SER A 1 103 ? -15.014 -6.765 19.101 1.00 82.69 103 SER A O 1
ATOM 805 N N . ASN A 1 104 ? -12.945 -6.921 18.223 1.00 85.69 104 ASN A N 1
ATOM 806 C CA . ASN A 1 104 ? -12.268 -7.180 19.491 1.00 85.69 104 ASN A CA 1
ATOM 807 C C . ASN A 1 104 ? -12.416 -5.984 20.437 1.00 85.69 104 ASN A C 1
ATOM 809 O O . ASN A 1 104 ? -12.859 -6.167 21.570 1.00 85.69 104 ASN A O 1
ATOM 813 N N . PHE A 1 105 ? -12.159 -4.764 19.952 1.00 82.94 105 PHE A N 1
ATOM 814 C CA . PHE A 1 105 ? -12.316 -3.536 20.736 1.00 82.94 105 PHE A CA 1
ATOM 815 C C . PHE A 1 105 ? -13.761 -3.302 21.194 1.00 82.94 105 PHE A C 1
ATOM 817 O O . PHE A 1 105 ? -14.004 -2.895 22.329 1.00 82.94 105 PHE A O 1
ATOM 824 N N . LEU A 1 106 ? -14.742 -3.571 20.332 1.00 78.62 106 LEU A N 1
ATOM 825 C CA . LEU A 1 106 ? -16.152 -3.446 20.699 1.00 78.62 106 LEU A CA 1
ATOM 826 C C . LEU A 1 106 ? -16.520 -4.459 21.779 1.00 78.62 106 LEU A C 1
ATOM 828 O O . LEU A 1 106 ? -17.161 -4.105 22.761 1.00 78.62 106 LEU A O 1
ATOM 832 N N . SER A 1 107 ? -16.067 -5.704 21.642 1.00 77.06 107 SER A N 1
ATOM 833 C CA . SER A 1 107 ? -16.357 -6.747 22.625 1.00 77.06 107 SER A CA 1
ATOM 834 C C . SER A 1 107 ? -15.740 -6.476 24.001 1.00 77.06 107 SER A C 1
ATOM 836 O O . SER A 1 107 ? -16.316 -6.892 25.004 1.00 77.06 107 SER A O 1
ATOM 838 N N . SER A 1 108 ? -14.600 -5.781 24.075 1.00 75.19 108 SER A N 1
ATOM 839 C CA . SER A 1 108 ? -13.957 -5.428 25.344 1.00 75.19 108 SER A CA 1
ATOM 840 C C . SER A 1 108 ? -14.568 -4.180 25.981 1.00 75.19 108 SER A C 1
ATOM 842 O O . SER A 1 108 ? -14.751 -4.157 27.195 1.00 75.19 108 SER A O 1
ATOM 844 N N . ASN A 1 109 ? -14.943 -3.174 25.183 1.00 68.62 109 ASN A N 1
ATOM 845 C CA . ASN A 1 109 ? -15.454 -1.900 25.697 1.00 68.62 109 ASN A CA 1
ATOM 846 C C . ASN A 1 109 ? -16.980 -1.869 25.906 1.00 68.62 109 ASN A C 1
ATOM 848 O O . ASN A 1 109 ? -17.456 -1.149 26.777 1.00 68.62 109 ASN A O 1
ATOM 852 N N . ILE A 1 110 ? -17.766 -2.649 25.152 1.00 62.69 110 ILE A N 1
ATOM 853 C CA . ILE A 1 110 ? -19.243 -2.642 25.241 1.00 62.69 110 ILE A CA 1
ATOM 854 C C . ILE A 1 110 ? -19.760 -3.544 26.372 1.00 62.69 110 ILE A C 1
ATOM 856 O O . ILE A 1 110 ? -20.803 -3.256 26.955 1.00 62.69 110 ILE A O 1
ATOM 860 N N . LYS A 1 111 ? -18.996 -4.570 26.782 1.00 52.03 111 LYS A N 1
ATOM 861 C CA . LYS A 1 111 ? -19.336 -5.425 27.940 1.00 52.03 111 LYS A CA 1
ATOM 862 C C . LYS A 1 111 ? -19.455 -4.665 29.268 1.00 52.03 111 LYS A C 1
ATOM 864 O O . LYS A 1 111 ? -19.998 -5.217 30.216 1.00 52.03 111 LYS A O 1
ATOM 869 N N . GLN A 1 112 ? -18.960 -3.430 29.350 1.00 47.62 112 GLN A N 1
ATOM 870 C CA . GLN A 1 112 ? -19.054 -2.617 30.563 1.00 47.62 112 GLN A CA 1
ATOM 871 C C . GLN A 1 112 ? -20.328 -1.760 30.647 1.00 47.62 112 GLN A C 1
ATOM 873 O O . GLN A 1 112 ? -20.527 -1.146 31.692 1.00 47.62 112 GLN A O 1
ATOM 878 N N . GLN A 1 113 ? -21.182 -1.681 29.607 1.00 42.66 113 GLN A N 1
ATOM 879 C CA . GLN A 1 113 ? -22.268 -0.685 29.609 1.00 42.66 113 GLN A CA 1
ATOM 880 C C . GLN A 1 113 ? -23.709 -1.099 29.292 1.00 42.66 113 GLN A C 1
ATOM 882 O O . GLN A 1 113 ? -24.552 -0.287 29.642 1.00 42.66 113 GLN A O 1
ATOM 887 N N . GLN A 1 114 ? -24.070 -2.271 28.752 1.00 40.50 114 GLN A N 1
ATOM 888 C CA . GLN A 1 114 ? -25.482 -2.727 28.773 1.00 40.50 114 GLN A CA 1
ATOM 889 C C . GLN A 1 114 ? -25.674 -4.131 28.180 1.00 40.50 114 GLN A C 1
ATOM 891 O O . GLN A 1 114 ? -24.999 -4.520 27.231 1.00 40.50 114 GLN A O 1
ATOM 896 N N . GLU A 1 115 ? -26.627 -4.868 28.753 1.00 42.84 115 GLU A N 1
ATOM 897 C CA . GLU A 1 115 ? -26.997 -6.261 28.463 1.00 42.84 115 GLU A CA 1
ATOM 898 C C . GLU A 1 115 ? -27.837 -6.476 27.186 1.00 42.84 115 GLU A C 1
ATOM 900 O O . GLU A 1 115 ? -28.222 -7.610 26.901 1.00 42.84 115 GLU A O 1
ATOM 905 N N . GLU A 1 116 ? -28.110 -5.464 26.362 1.00 41.97 116 GLU A N 1
ATOM 906 C CA . GLU A 1 116 ? -28.928 -5.667 25.160 1.00 41.97 116 GLU A CA 1
ATOM 907 C C . GLU A 1 116 ? -28.088 -5.937 23.907 1.00 41.97 116 GLU A C 1
ATOM 909 O O . GLU A 1 116 ? -27.233 -5.152 23.498 1.00 41.97 116 GLU A O 1
ATOM 914 N N . LYS A 1 117 ? -28.365 -7.094 23.287 1.00 45.25 117 LYS A N 1
ATOM 915 C CA . LYS A 1 117 ? -27.902 -7.525 21.960 1.00 45.25 117 LYS A CA 1
ATOM 916 C C . LYS A 1 117 ? -28.373 -6.548 20.874 1.00 45.25 117 LYS A C 1
ATOM 918 O O . LYS A 1 117 ? -29.243 -6.867 20.069 1.00 45.25 117 LYS A O 1
ATOM 923 N N . GLU A 1 118 ? -27.775 -5.373 20.802 1.00 53.75 118 GLU A N 1
ATOM 924 C CA . GLU A 1 118 ? -27.865 -4.543 19.611 1.00 53.75 118 GLU A CA 1
ATOM 925 C C . GLU A 1 118 ? -26.923 -5.106 18.544 1.00 53.75 118 GLU A C 1
ATOM 927 O O . GLU A 1 118 ? -25.729 -5.327 18.764 1.00 53.75 118 GLU A O 1
ATOM 932 N N . THR A 1 119 ? -27.459 -5.366 17.356 1.00 57.22 119 THR A N 1
ATOM 933 C CA . THR A 1 119 ? -26.671 -5.818 16.210 1.00 57.22 119 THR A CA 1
ATOM 934 C C . THR A 1 119 ? -25.817 -4.662 15.690 1.00 57.22 119 THR A C 1
ATOM 936 O O . THR A 1 119 ? -26.308 -3.782 14.982 1.00 57.22 119 THR A O 1
ATOM 939 N N . ILE A 1 120 ? -24.529 -4.650 16.039 1.00 66.06 120 ILE A N 1
ATOM 940 C CA . ILE A 1 120 ? -23.577 -3.641 15.558 1.00 66.06 120 ILE A CA 1
ATOM 941 C C . ILE A 1 120 ? -23.095 -4.029 14.157 1.00 66.06 120 ILE A C 1
ATOM 943 O O . ILE A 1 120 ? -22.465 -5.069 13.969 1.00 66.06 120 ILE A O 1
ATOM 947 N N . ASN A 1 121 ? -23.356 -3.176 13.166 1.00 69.44 121 ASN A N 1
ATOM 948 C CA . ASN A 1 121 ? -22.917 -3.384 11.788 1.00 69.44 121 ASN A CA 1
ATOM 949 C C . ASN A 1 121 ? -21.568 -2.689 11.537 1.00 69.44 121 ASN A C 1
ATOM 951 O O . ASN A 1 121 ? -21.467 -1.463 11.620 1.00 69.44 121 ASN A O 1
ATOM 955 N N . ILE A 1 122 ? -20.527 -3.452 11.199 1.00 74.56 122 ILE A N 1
ATOM 956 C CA . ILE A 1 122 ? -19.183 -2.920 10.928 1.00 74.56 122 ILE A CA 1
ATOM 957 C C . ILE A 1 122 ? -18.970 -2.847 9.413 1.00 74.56 122 ILE A C 1
ATOM 959 O O . ILE A 1 122 ? -18.924 -3.866 8.726 1.00 74.56 122 ILE A O 1
ATOM 963 N N . LYS A 1 123 ? -18.795 -1.634 8.881 1.00 74.94 123 LYS A N 1
ATOM 964 C CA . LYS A 1 123 ? -18.471 -1.390 7.468 1.00 74.94 123 LYS A CA 1
ATOM 965 C C . LYS A 1 123 ? -17.058 -0.823 7.356 1.00 74.94 123 LYS A C 1
ATOM 967 O O . LYS A 1 123 ? -16.819 0.320 7.733 1.00 74.94 123 LYS A O 1
ATOM 972 N N . VAL A 1 124 ? -16.132 -1.607 6.811 1.00 75.50 124 VAL A N 1
ATOM 973 C CA . VAL A 1 124 ? -14.751 -1.171 6.550 1.00 75.50 124 VAL A CA 1
ATOM 974 C C . VAL A 1 124 ? -14.610 -0.792 5.075 1.00 75.50 124 VAL A C 1
ATOM 976 O O . VAL A 1 124 ? -14.814 -1.636 4.200 1.00 75.50 124 VAL A O 1
ATOM 979 N N . ASP A 1 125 ? -14.276 0.472 4.816 1.00 74.94 125 ASP A N 1
ATOM 980 C CA . ASP A 1 125 ? -13.953 1.012 3.493 1.00 74.94 125 ASP A CA 1
ATOM 981 C C . ASP A 1 125 ? -12.441 1.241 3.405 1.00 74.94 125 ASP A C 1
ATOM 983 O O . ASP A 1 125 ? -11.860 1.969 4.214 1.00 74.94 125 ASP A O 1
ATOM 987 N N . VAL A 1 126 ? -11.795 0.603 2.433 1.00 78.06 126 VAL A N 1
ATOM 988 C CA . VAL A 1 126 ? -10.348 0.701 2.228 1.00 78.06 126 VAL A CA 1
ATOM 989 C C . VAL A 1 126 ? -10.104 1.521 0.972 1.00 78.06 126 VAL A C 1
ATOM 991 O O . VAL A 1 126 ? -10.339 1.062 -0.144 1.00 78.06 126 VAL A O 1
ATOM 994 N N . GLN A 1 127 ? -9.622 2.746 1.155 1.00 77.38 127 GLN A N 1
ATOM 995 C CA . GLN A 1 127 ? -9.331 3.656 0.056 1.00 77.38 127 GLN A CA 1
ATOM 996 C C . GLN A 1 127 ? -7.868 3.532 -0.337 1.00 77.38 127 GLN A C 1
ATOM 998 O O . GLN A 1 127 ? -6.968 3.805 0.458 1.00 77.38 127 GLN A O 1
ATOM 1003 N N . VAL A 1 128 ? -7.636 3.144 -1.586 1.00 76.00 128 VAL A N 1
ATOM 1004 C CA . VAL A 1 128 ? -6.296 3.026 -2.153 1.00 76.00 128 VAL A CA 1
ATOM 1005 C C . VAL A 1 128 ? -5.977 4.270 -2.968 1.00 76.00 128 VAL A C 1
ATOM 1007 O O . VAL A 1 128 ? -6.688 4.621 -3.907 1.00 76.00 128 VAL A O 1
ATOM 1010 N N . SER A 1 129 ? -4.874 4.925 -2.621 1.00 75.81 129 SER A N 1
ATOM 1011 C CA . SER A 1 129 ? -4.346 6.079 -3.343 1.00 75.81 129 SER A CA 1
ATOM 1012 C C . SER A 1 129 ? -2.925 5.809 -3.836 1.00 75.81 129 SER A C 1
ATOM 1014 O O . SER A 1 129 ? -2.159 5.090 -3.194 1.00 75.81 129 SER A O 1
ATOM 1016 N N . THR A 1 130 ? -2.554 6.405 -4.974 1.00 67.69 130 THR A N 1
ATOM 1017 C CA . THR A 1 130 ? -1.161 6.410 -5.452 1.00 67.69 130 THR A CA 1
ATOM 1018 C C . THR A 1 130 ? -0.604 7.812 -5.513 1.00 67.69 130 THR A C 1
ATOM 1020 O O . THR A 1 130 ? -1.289 8.730 -5.966 1.00 67.69 130 THR A O 1
ATOM 1023 N N . HIS A 1 131 ? 0.668 7.963 -5.151 1.00 64.94 131 HIS A N 1
ATOM 1024 C CA . HIS A 1 131 ? 1.401 9.185 -5.447 1.00 64.94 131 HIS A CA 1
ATOM 1025 C C . HIS A 1 131 ? 1.655 9.270 -6.959 1.00 64.94 131 HIS A C 1
ATOM 1027 O O . HIS A 1 131 ? 2.061 8.289 -7.587 1.00 64.94 131 HIS A O 1
ATOM 1033 N N . LYS A 1 132 ? 1.415 10.440 -7.559 1.00 66.06 132 LYS A N 1
ATOM 1034 C CA . LYS A 1 132 ? 1.908 10.700 -8.913 1.00 66.06 132 LYS A CA 1
ATOM 1035 C C . LYS A 1 132 ? 3.426 10.872 -8.809 1.00 66.06 132 LYS A C 1
ATOM 1037 O O . LYS A 1 132 ? 3.847 11.779 -8.092 1.00 66.06 132 LYS A O 1
ATOM 1042 N N . PRO A 1 133 ? 4.245 10.003 -9.424 1.00 67.19 133 PRO A N 1
ATOM 1043 C CA . PRO A 1 133 ? 5.695 10.167 -9.407 1.00 67.19 133 PRO A CA 1
ATOM 1044 C C . PRO A 1 133 ? 6.055 11.569 -9.896 1.00 67.19 133 PRO A C 1
ATOM 1046 O O . PRO A 1 133 ? 5.598 11.995 -10.954 1.00 67.19 133 PRO A O 1
ATOM 1049 N N . LYS A 1 134 ? 6.841 12.284 -9.093 1.00 67.56 134 LYS A N 1
ATOM 1050 C CA . LYS A 1 134 ? 7.413 13.569 -9.480 1.00 67.56 134 LYS A CA 1
ATOM 1051 C C . LYS A 1 134 ? 8.857 13.310 -9.906 1.00 67.56 134 LYS A C 1
ATOM 1053 O O . LYS A 1 134 ? 9.546 12.599 -9.168 1.00 67.56 134 LYS A O 1
ATOM 1058 N N . PRO A 1 135 ? 9.307 13.840 -11.054 1.00 69.44 135 PRO A N 1
ATOM 1059 C CA . PRO A 1 135 ? 10.720 13.855 -11.401 1.00 69.44 135 PRO A CA 1
ATOM 1060 C C . PRO A 1 135 ? 11.540 14.409 -10.236 1.00 69.44 135 PRO A C 1
ATOM 1062 O O . PRO A 1 135 ? 11.107 15.340 -9.551 1.00 69.44 135 PRO A O 1
ATOM 1065 N N . PHE A 1 136 ? 12.707 13.824 -9.985 1.00 70.81 136 PHE A N 1
ATOM 1066 C CA . PHE A 1 136 ? 13.627 14.366 -8.993 1.00 70.81 136 PHE A CA 1
ATOM 1067 C C . PHE A 1 136 ? 14.242 15.659 -9.541 1.00 70.81 136 PHE A C 1
ATOM 1069 O O . PHE A 1 136 ? 15.051 15.618 -10.466 1.00 70.81 136 PHE A O 1
ATOM 1076 N N . VAL A 1 137 ? 13.837 16.802 -8.988 1.00 72.81 137 VAL A N 1
ATOM 1077 C CA . VAL A 1 137 ? 14.316 18.133 -9.389 1.00 72.81 137 VAL A CA 1
ATOM 1078 C C . VAL A 1 137 ? 14.638 18.941 -8.143 1.00 72.81 137 VAL A C 1
ATOM 1080 O O . VAL A 1 137 ? 13.987 18.774 -7.110 1.00 72.81 137 VAL A O 1
ATOM 1083 N N . ARG A 1 138 ? 15.650 19.810 -8.226 1.00 73.00 138 ARG A N 1
ATOM 1084 C CA . ARG A 1 138 ? 16.138 20.566 -7.065 1.00 73.00 138 ARG A CA 1
ATOM 1085 C C . ARG A 1 138 ? 15.127 21.618 -6.612 1.00 73.00 138 ARG A C 1
ATOM 1087 O O . ARG A 1 138 ? 14.992 21.828 -5.414 1.00 73.00 138 ARG A O 1
ATOM 1094 N N . ASN A 1 139 ? 14.406 22.236 -7.554 1.00 78.12 139 ASN A N 1
ATOM 1095 C CA . ASN A 1 139 ? 13.467 23.328 -7.290 1.00 78.12 139 ASN A CA 1
ATOM 1096 C C . ASN A 1 139 ? 12.167 23.215 -8.108 1.00 78.12 139 ASN A C 1
ATOM 1098 O O . ASN A 1 139 ? 12.152 22.703 -9.225 1.00 78.12 139 ASN A O 1
ATOM 1102 N N . GLN A 1 140 ? 11.075 23.782 -7.580 1.00 78.38 140 GLN A N 1
ATOM 1103 C CA . GLN A 1 140 ? 9.742 23.718 -8.203 1.00 78.38 140 GLN A CA 1
ATOM 1104 C C . GLN A 1 140 ? 9.665 24.426 -9.572 1.00 78.38 140 GLN A C 1
ATOM 1106 O O . GLN A 1 140 ? 8.968 23.950 -10.459 1.00 78.38 140 GLN A O 1
ATOM 1111 N N . LYS A 1 141 ? 10.413 25.522 -9.774 1.00 78.75 141 LYS A N 1
ATOM 1112 C CA . LYS A 1 141 ? 10.464 26.238 -11.067 1.00 78.75 141 LYS A CA 1
ATOM 1113 C C . LYS A 1 141 ? 11.096 25.393 -12.178 1.00 78.75 141 LYS A C 1
ATOM 1115 O O . LYS A 1 141 ? 10.604 25.378 -13.299 1.00 78.75 141 LYS A O 1
ATOM 1120 N N . GLU A 1 142 ? 12.157 24.668 -11.835 1.00 78.12 142 GLU A N 1
ATOM 1121 C CA . GLU A 1 142 ? 12.876 23.774 -12.748 1.00 78.12 142 GLU A CA 1
ATOM 1122 C C . GLU A 1 142 ? 11.998 22.578 -13.142 1.00 78.12 142 GLU A C 1
ATOM 1124 O O . GLU A 1 142 ? 12.024 22.137 -14.285 1.00 78.12 142 GLU A O 1
ATOM 1129 N N . LEU A 1 143 ? 11.152 22.096 -12.224 1.00 75.38 143 LEU A N 1
ATOM 1130 C CA . LEU A 1 143 ? 10.177 21.044 -12.511 1.00 75.38 143 LEU A CA 1
ATOM 1131 C C . LEU A 1 143 ? 9.142 21.480 -13.558 1.00 75.38 143 LEU A C 1
ATOM 1133 O O . LEU A 1 143 ? 8.849 20.714 -14.475 1.00 75.38 143 LEU A O 1
ATOM 1137 N N . ASP A 1 144 ? 8.601 22.693 -13.443 1.00 77.25 144 ASP A N 1
ATOM 1138 C CA . ASP A 1 144 ? 7.586 23.192 -14.377 1.00 77.25 144 ASP A CA 1
ATOM 1139 C C . ASP A 1 144 ? 8.167 23.411 -15.784 1.00 77.25 144 ASP A C 1
ATOM 1141 O O . ASP A 1 144 ? 7.508 23.121 -16.785 1.00 77.25 144 ASP A O 1
ATOM 1145 N N . GLU A 1 145 ? 9.413 23.877 -15.871 1.00 80.81 145 GLU A N 1
ATOM 1146 C CA . GLU A 1 145 ? 10.143 24.036 -17.131 1.00 80.81 145 GLU A CA 1
ATOM 1147 C C . GLU A 1 145 ? 10.509 22.681 -17.756 1.00 80.81 145 GLU A C 1
ATOM 1149 O O . GLU A 1 145 ? 10.292 22.459 -18.948 1.00 80.81 145 GLU A O 1
ATOM 1154 N N . LEU A 1 146 ? 10.962 21.725 -16.940 1.00 75.56 146 LEU A N 1
ATOM 1155 C CA . LEU A 1 146 ? 11.256 20.362 -17.376 1.00 75.56 146 LEU A CA 1
ATOM 1156 C C . LEU A 1 146 ? 10.000 19.662 -17.911 1.00 75.56 146 LEU A C 1
ATOM 1158 O O . LEU A 1 146 ? 10.045 19.070 -18.983 1.00 75.56 146 LEU A O 1
ATOM 1162 N N . ILE A 1 147 ? 8.860 19.760 -17.218 1.00 75.81 147 ILE A N 1
ATOM 1163 C CA . ILE A 1 147 ? 7.588 19.175 -17.677 1.00 75.81 147 ILE A CA 1
ATOM 1164 C C . ILE A 1 147 ? 7.145 19.790 -19.012 1.00 75.81 147 ILE A C 1
ATOM 1166 O O . ILE A 1 147 ? 6.662 19.065 -19.885 1.00 75.81 147 ILE A O 1
ATOM 1170 N N . ARG A 1 148 ? 7.326 21.106 -19.193 1.00 78.62 148 ARG A N 1
ATOM 1171 C CA . ARG A 1 148 ? 7.031 21.787 -20.465 1.00 78.62 148 ARG A CA 1
ATOM 1172 C C . ARG A 1 148 ? 7.913 21.269 -21.603 1.00 78.62 148 ARG A C 1
ATOM 1174 O O . ARG A 1 148 ? 7.396 21.046 -22.693 1.00 78.62 148 ARG A O 1
ATOM 1181 N N . ASN A 1 149 ? 9.197 21.026 -21.339 1.00 79.69 149 ASN A N 1
ATOM 1182 C CA . ASN A 1 149 ? 10.165 20.578 -22.344 1.00 79.69 149 ASN A CA 1
ATOM 1183 C C . ASN A 1 149 ? 10.086 19.070 -22.658 1.00 79.69 149 ASN A C 1
ATOM 1185 O O . ASN A 1 149 ? 10.278 18.675 -23.803 1.00 79.69 149 ASN A O 1
ATOM 1189 N N . LEU A 1 150 ? 9.792 18.217 -21.670 1.00 71.94 150 LEU A N 1
ATOM 1190 C CA . LEU A 1 150 ? 9.712 16.753 -21.831 1.00 71.94 150 LEU A CA 1
ATOM 1191 C C . LEU A 1 150 ? 8.382 16.278 -22.446 1.00 71.94 150 LEU A C 1
ATOM 1193 O O . LEU A 1 150 ? 8.263 15.120 -22.853 1.00 71.94 150 LEU A O 1
ATOM 1197 N N . GLY A 1 151 ? 7.378 17.155 -22.508 1.00 73.19 151 GLY A N 1
ATOM 1198 C CA . GLY A 1 151 ? 6.040 16.836 -22.992 1.00 73.19 151 GLY A CA 1
ATOM 1199 C C . GLY A 1 151 ? 5.190 16.037 -21.986 1.00 73.19 151 GLY A C 1
ATOM 1200 O O . GLY A 1 151 ? 5.683 15.514 -20.981 1.00 73.19 151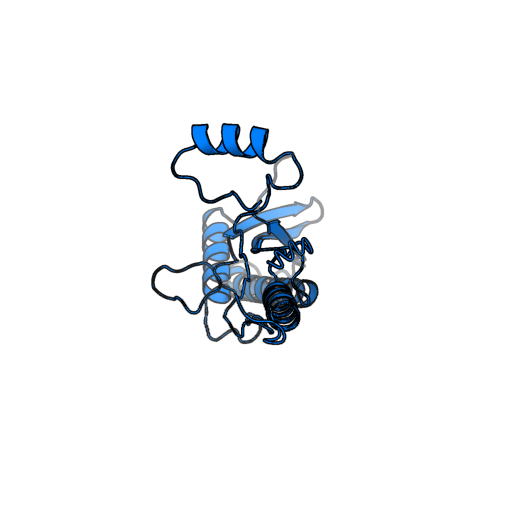 GLY A O 1
ATOM 1201 N N . PRO A 1 152 ? 3.875 15.902 -22.245 1.00 70.62 152 PRO A N 1
ATOM 1202 C CA . PRO A 1 152 ? 2.920 15.343 -21.281 1.00 70.62 152 PRO A CA 1
ATOM 1203 C C . PRO A 1 152 ? 3.170 13.864 -20.943 1.00 70.62 152 PRO A C 1
ATOM 1205 O O . PRO A 1 152 ? 2.779 13.406 -19.869 1.00 70.62 152 PRO A O 1
ATOM 1208 N N . GLY A 1 153 ? 3.836 13.116 -21.831 1.00 67.94 153 GLY A N 1
ATOM 1209 C CA . GLY A 1 153 ? 4.112 11.689 -21.647 1.00 67.94 153 GLY A CA 1
ATOM 1210 C C . GLY A 1 153 ? 5.172 11.384 -20.583 1.00 67.94 153 GLY A C 1
ATOM 1211 O O . GLY A 1 153 ? 5.077 10.362 -19.908 1.00 67.94 153 GLY A O 1
ATOM 1212 N N . LEU A 1 154 ? 6.153 12.273 -20.392 1.00 70.12 154 LEU A N 1
ATOM 1213 C CA . LEU A 1 154 ? 7.262 12.078 -19.446 1.00 70.12 154 LEU A CA 1
ATOM 1214 C C . LEU A 1 154 ? 7.067 12.827 -18.117 1.00 70.12 154 LEU A C 1
ATOM 1216 O O . LEU A 1 154 ? 7.807 12.591 -17.165 1.00 70.12 154 LEU A O 1
ATOM 1220 N N . ALA A 1 155 ? 6.039 13.673 -18.016 1.00 71.06 155 ALA A N 1
ATOM 1221 C CA . ALA A 1 155 ? 5.747 14.472 -16.824 1.00 71.06 155 ALA A CA 1
ATOM 1222 C C . ALA A 1 155 ? 5.513 13.636 -15.548 1.00 71.06 155 ALA A C 1
ATOM 1224 O O . ALA A 1 155 ? 5.707 14.125 -14.438 1.00 71.06 155 ALA A O 1
ATOM 1225 N N . ASN A 1 156 ? 5.106 12.371 -15.703 1.00 73.88 156 ASN A N 1
ATOM 1226 C CA . ASN A 1 156 ? 4.856 11.429 -14.609 1.00 73.88 156 ASN A CA 1
ATOM 1227 C C . ASN A 1 156 ? 5.925 10.319 -14.539 1.00 73.88 156 ASN A C 1
ATOM 1229 O O . ASN A 1 156 ? 5.614 9.182 -14.184 1.00 73.88 156 ASN A O 1
ATOM 1233 N N . VAL A 1 157 ? 7.173 10.608 -14.914 1.00 75.81 157 VAL A N 1
ATOM 1234 C CA . VAL A 1 157 ? 8.301 9.675 -14.769 1.00 75.81 157 VAL A CA 1
ATOM 1235 C C . VAL A 1 157 ? 9.221 10.176 -13.658 1.00 75.81 157 VAL A C 1
ATOM 1237 O O . VAL A 1 157 ? 9.770 11.268 -13.746 1.00 75.81 157 VAL A O 1
ATOM 1240 N N . ALA A 1 158 ? 9.386 9.385 -12.592 1.00 74.94 158 ALA A N 1
ATOM 1241 C CA . ALA A 1 158 ? 10.268 9.753 -11.476 1.00 74.94 158 ALA A CA 1
ATOM 1242 C C . ALA A 1 158 ? 11.754 9.545 -11.801 1.00 74.94 158 ALA A C 1
ATOM 1244 O O . ALA A 1 158 ? 12.591 10.349 -11.396 1.00 74.94 158 ALA A O 1
ATOM 1245 N N . HIS A 1 159 ? 12.078 8.463 -12.515 1.00 77.00 159 HIS A N 1
ATOM 1246 C CA . HIS A 1 159 ? 13.450 8.025 -12.750 1.00 77.00 159 HIS A CA 1
ATOM 1247 C C . HIS A 1 159 ? 13.643 7.576 -14.197 1.00 77.00 159 HIS A C 1
ATOM 1249 O O . HIS A 1 159 ? 12.810 6.851 -14.742 1.00 77.00 159 HIS A O 1
ATOM 1255 N N . PHE A 1 160 ? 14.777 7.964 -14.780 1.00 80.44 160 PHE A N 1
ATOM 1256 C CA . PHE A 1 160 ? 15.241 7.492 -16.080 1.00 80.44 160 PHE A CA 1
ATOM 1257 C C . PHE A 1 160 ? 16.443 6.578 -15.872 1.00 80.44 160 PHE A C 1
ATOM 1259 O O . PHE A 1 160 ? 17.436 6.982 -15.269 1.00 80.44 160 PHE A O 1
ATOM 1266 N N . VAL A 1 161 ? 16.347 5.344 -16.364 1.00 81.44 161 VAL A N 1
ATOM 1267 C CA . VAL A 1 161 ? 17.432 4.362 -16.305 1.00 81.44 161 VAL A CA 1
ATOM 1268 C C . VAL A 1 161 ? 17.838 4.030 -17.731 1.00 81.44 161 VAL A C 1
ATOM 1270 O O . VAL A 1 161 ? 17.078 3.408 -18.470 1.00 81.44 161 VAL A O 1
ATOM 1273 N N . ALA A 1 162 ? 19.031 4.471 -18.121 1.00 83.12 162 ALA A N 1
ATOM 1274 C CA . ALA A 1 162 ? 19.606 4.166 -19.422 1.00 83.12 162 ALA A CA 1
ATOM 1275 C C . ALA A 1 162 ? 20.540 2.955 -19.300 1.00 83.12 162 ALA A C 1
ATOM 1277 O O . ALA A 1 162 ? 21.501 2.982 -18.532 1.00 83.12 162 ALA A O 1
ATOM 1278 N N . VAL A 1 163 ? 20.268 1.899 -20.069 1.00 80.94 163 VAL A N 1
ATOM 1279 C CA . VAL A 1 163 ? 21.134 0.715 -20.162 1.00 80.94 163 VAL A CA 1
ATOM 1280 C C . VAL A 1 163 ? 21.893 0.784 -21.481 1.00 80.94 163 VAL A C 1
ATOM 1282 O O . VAL A 1 163 ? 21.306 0.627 -22.549 1.00 80.94 163 VAL A O 1
ATOM 1285 N N . TYR A 1 164 ? 23.202 1.010 -21.409 1.00 84.50 164 TYR A N 1
ATOM 1286 C CA . TYR A 1 164 ? 24.079 1.092 -22.576 1.00 84.50 164 TYR A CA 1
ATOM 1287 C C . TYR A 1 164 ? 25.254 0.118 -22.451 1.00 84.50 164 TYR A C 1
ATOM 1289 O O . TYR A 1 164 ? 25.580 -0.377 -21.375 1.00 84.50 164 TYR A O 1
ATOM 1297 N N . SER A 1 165 ? 25.887 -0.195 -23.580 1.00 83.44 165 SER A N 1
ATOM 1298 C CA . SER A 1 165 ? 27.119 -0.981 -23.621 1.00 83.44 165 SER A CA 1
ATOM 1299 C C . SER A 1 165 ? 27.833 -0.767 -24.942 1.00 83.44 165 SER A C 1
ATOM 1301 O O . SER A 1 165 ? 27.222 -0.896 -26.004 1.00 83.44 165 SER A O 1
ATOM 1303 N N . CYS A 1 166 ? 29.142 -0.560 -24.836 1.00 78.50 166 CYS A N 1
ATOM 1304 C CA . CYS A 1 166 ? 30.060 -0.284 -25.933 1.00 78.50 166 CYS A CA 1
ATOM 1305 C C . CYS A 1 166 ? 30.507 -1.538 -26.712 1.00 78.50 166 CYS A C 1
ATOM 1307 O O . CYS A 1 166 ? 31.425 -1.452 -27.519 1.00 78.50 166 CYS A O 1
ATOM 1309 N N . LYS A 1 167 ? 29.922 -2.719 -26.451 1.00 79.00 167 LYS A N 1
ATOM 1310 C CA . LYS A 1 167 ? 30.227 -3.969 -27.174 1.00 79.00 167 LYS A CA 1
ATOM 1311 C C . LYS A 1 167 ? 28.958 -4.654 -27.685 1.00 79.00 167 LYS A C 1
ATOM 1313 O O . LYS A 1 167 ? 27.939 -4.705 -26.985 1.00 79.00 167 LYS A O 1
ATOM 1318 N N . GLY A 1 168 ? 29.009 -5.194 -28.903 1.00 80.38 168 GLY A N 1
ATOM 1319 C CA . GLY A 1 168 ? 27.945 -6.028 -29.472 1.00 80.38 168 GLY A CA 1
ATOM 1320 C C . GLY A 1 168 ? 27.784 -7.343 -28.699 1.00 80.38 168 GLY A C 1
ATOM 1321 O O . GLY A 1 168 ? 28.760 -7.886 -28.195 1.00 80.38 168 GLY A O 1
ATOM 1322 N N . GLY A 1 169 ? 26.553 -7.843 -28.563 1.00 78.31 169 GLY A N 1
ATOM 1323 C CA . GLY A 1 169 ? 26.295 -9.189 -28.024 1.00 78.31 169 GLY A CA 1
ATOM 1324 C C . GLY A 1 169 ? 26.269 -9.358 -26.497 1.00 78.31 169 GLY A C 1
ATOM 1325 O O . GLY A 1 169 ? 25.966 -10.446 -26.030 1.00 78.31 169 GLY A O 1
ATOM 1326 N N . VAL A 1 170 ? 26.491 -8.315 -25.689 1.00 83.75 170 VAL A N 1
ATOM 1327 C CA . VAL A 1 170 ? 26.502 -8.445 -24.209 1.00 83.75 170 VAL A CA 1
ATOM 1328 C C . VAL A 1 170 ? 25.116 -8.570 -23.549 1.00 83.75 170 VAL A C 1
ATOM 1330 O O . VAL A 1 170 ? 25.007 -8.533 -22.328 1.00 83.75 170 VAL A O 1
ATOM 1333 N N . GLY A 1 171 ? 24.034 -8.631 -24.332 1.00 83.94 171 GLY A N 1
ATOM 1334 C CA . GLY A 1 171 ? 22.682 -8.790 -23.785 1.00 83.94 171 GLY A CA 1
ATOM 1335 C C . GLY A 1 171 ? 22.052 -7.540 -23.151 1.00 83.94 171 GLY A C 1
ATOM 1336 O O . GLY A 1 171 ? 21.179 -7.685 -22.302 1.00 83.94 171 GLY A O 1
ATOM 1337 N N . LYS A 1 172 ? 22.426 -6.316 -23.568 1.00 88.12 172 LYS A N 1
ATOM 1338 C CA . LYS A 1 172 ? 21.806 -5.045 -23.106 1.00 88.12 172 LYS A CA 1
ATOM 1339 C C . LYS A 1 172 ? 20.275 -5.107 -23.051 1.00 88.12 172 LYS A C 1
ATOM 1341 O O . LYS A 1 172 ? 19.675 -4.744 -22.045 1.00 88.12 172 LYS A O 1
ATOM 1346 N N . SER A 1 173 ? 19.655 -5.583 -24.133 1.00 84.38 173 SER A N 1
ATOM 1347 C CA . SER A 1 173 ? 18.200 -5.682 -24.244 1.00 84.38 173 SER A CA 1
ATOM 1348 C C . SER A 1 173 ? 17.628 -6.686 -23.249 1.00 84.38 173 SER A C 1
ATOM 1350 O O . SER A 1 173 ? 16.622 -6.405 -22.610 1.00 84.38 173 SER A O 1
ATOM 1352 N N . THR A 1 174 ? 18.299 -7.820 -23.050 1.00 88.25 174 THR A N 1
ATOM 1353 C CA . THR A 1 174 ? 17.899 -8.831 -22.065 1.00 88.25 174 THR A CA 1
ATOM 1354 C C . THR A 1 174 ? 17.952 -8.269 -20.648 1.00 88.25 174 THR A C 1
ATOM 1356 O O . THR A 1 174 ? 16.999 -8.420 -19.890 1.00 88.25 174 THR A O 1
ATOM 1359 N N . VAL A 1 175 ? 19.029 -7.556 -20.303 1.00 87.88 175 VAL A N 1
ATOM 1360 C CA . VAL A 1 175 ? 19.177 -6.921 -18.986 1.00 87.88 175 VAL A CA 1
ATOM 1361 C C . VAL A 1 175 ? 18.114 -5.845 -18.776 1.00 87.88 175 VAL A C 1
ATOM 1363 O O . VAL A 1 175 ? 17.478 -5.821 -17.728 1.00 87.88 175 VAL A O 1
ATOM 1366 N N . ALA A 1 176 ? 17.867 -4.989 -19.769 1.00 86.50 176 ALA A N 1
ATOM 1367 C CA . ALA A 1 176 ? 16.852 -3.943 -19.672 1.00 86.50 176 ALA A CA 1
ATOM 1368 C C . ALA A 1 176 ? 15.424 -4.511 -19.556 1.00 86.50 176 ALA A C 1
ATOM 1370 O O . ALA A 1 176 ? 14.639 -4.011 -18.751 1.00 86.50 176 ALA A O 1
ATOM 1371 N N . VAL A 1 177 ? 15.090 -5.579 -20.293 1.00 86.69 177 VAL A N 1
ATOM 1372 C CA . VAL A 1 177 ? 13.790 -6.264 -20.168 1.00 86.69 177 VAL A CA 1
ATOM 1373 C C . VAL A 1 177 ? 13.643 -6.921 -18.797 1.00 86.69 177 VAL A C 1
ATOM 1375 O O . VAL A 1 177 ? 12.609 -6.738 -18.159 1.00 86.69 177 VAL A O 1
ATOM 1378 N N . ASN A 1 178 ? 14.664 -7.630 -18.311 1.00 88.94 178 ASN A N 1
ATOM 1379 C CA . ASN A 1 178 ? 14.615 -8.271 -16.996 1.00 88.94 178 ASN A CA 1
ATOM 1380 C C . ASN A 1 178 ? 14.518 -7.241 -15.867 1.00 88.94 178 ASN A C 1
ATOM 1382 O O . ASN A 1 178 ? 13.739 -7.421 -14.936 1.00 88.94 178 ASN A O 1
ATOM 1386 N N . LEU A 1 179 ? 15.246 -6.128 -15.973 1.00 87.31 179 LEU A N 1
ATOM 1387 C CA . LEU A 1 179 ? 15.151 -5.031 -15.015 1.00 87.31 179 LEU A CA 1
ATOM 1388 C C . LEU A 1 179 ? 13.744 -4.420 -15.005 1.00 87.31 179 LEU A C 1
ATOM 1390 O O . LEU A 1 179 ? 13.164 -4.223 -13.940 1.00 87.31 179 LEU A O 1
ATOM 1394 N N . ALA A 1 180 ? 13.171 -4.156 -16.182 1.00 84.12 180 ALA A N 1
ATOM 1395 C CA . ALA A 1 180 ? 11.800 -3.671 -16.299 1.00 84.12 180 ALA A CA 1
ATOM 1396 C C . ALA A 1 180 ? 10.788 -4.668 -15.712 1.00 84.12 180 ALA A C 1
ATOM 1398 O O . ALA A 1 180 ? 9.837 -4.255 -15.049 1.00 84.12 180 ALA A O 1
ATOM 1399 N N . TYR A 1 181 ? 11.006 -5.968 -15.927 1.00 84.94 181 TYR A N 1
ATOM 1400 C CA . TYR A 1 181 ? 10.163 -7.035 -15.398 1.00 84.94 181 TYR A CA 1
ATOM 1401 C C . TYR A 1 181 ? 10.216 -7.107 -13.869 1.00 84.94 181 TYR A C 1
ATOM 1403 O O . TYR A 1 181 ? 9.165 -7.118 -13.235 1.00 84.94 181 TYR A O 1
ATOM 1411 N N . GLU A 1 182 ? 11.403 -7.075 -13.260 1.00 85.00 182 GLU A N 1
ATOM 1412 C CA . GLU A 1 182 ? 11.533 -7.091 -11.797 1.00 85.00 182 GLU A CA 1
ATOM 1413 C C . GLU A 1 182 ? 10.952 -5.829 -11.153 1.00 85.00 182 GLU A C 1
ATOM 1415 O O . GLU A 1 182 ? 10.225 -5.919 -10.164 1.00 85.00 182 GLU A O 1
ATOM 1420 N N . LEU A 1 183 ? 11.181 -4.651 -11.742 1.00 80.81 183 LEU A N 1
ATOM 1421 C CA . LEU A 1 183 ? 10.578 -3.406 -11.258 1.00 80.81 183 LEU A CA 1
ATOM 1422 C C . LEU A 1 183 ? 9.047 -3.440 -11.348 1.00 80.81 183 LEU A C 1
ATOM 1424 O O . LEU A 1 183 ? 8.370 -2.977 -10.431 1.00 80.81 183 LEU A O 1
ATOM 1428 N N . ALA A 1 184 ? 8.490 -4.013 -12.418 1.00 75.75 184 ALA A N 1
ATOM 1429 C CA . ALA A 1 184 ? 7.050 -4.219 -12.539 1.00 75.75 184 ALA A CA 1
ATOM 1430 C C . ALA A 1 184 ? 6.535 -5.248 -11.518 1.00 75.75 184 ALA A C 1
ATOM 1432 O O . ALA A 1 184 ? 5.498 -5.021 -10.896 1.00 75.75 184 ALA A O 1
ATOM 1433 N N . ARG A 1 185 ? 7.281 -6.337 -11.286 1.00 73.19 185 ARG A N 1
ATOM 1434 C CA . ARG A 1 185 ? 6.951 -7.375 -10.298 1.00 73.19 185 ARG A CA 1
ATOM 1435 C C . ARG A 1 185 ? 6.882 -6.809 -8.885 1.00 73.19 185 ARG A C 1
ATOM 1437 O O . ARG A 1 185 ? 5.951 -7.123 -8.157 1.00 73.19 185 ARG A O 1
ATOM 1444 N N . MET A 1 186 ? 7.794 -5.906 -8.532 1.00 72.31 186 MET A N 1
ATOM 1445 C CA . MET A 1 186 ? 7.790 -5.175 -7.258 1.00 72.31 186 MET A CA 1
ATOM 1446 C C . MET A 1 186 ? 6.661 -4.131 -7.143 1.00 72.31 186 MET A C 1
ATOM 1448 O O . MET A 1 186 ? 6.599 -3.388 -6.164 1.00 72.31 186 MET A O 1
ATOM 1452 N N . GLY A 1 187 ? 5.762 -4.043 -8.129 1.00 68.81 187 GLY A N 1
ATOM 1453 C CA . GLY A 1 187 ? 4.665 -3.083 -8.144 1.00 68.81 187 GLY A CA 1
ATOM 1454 C C . GLY A 1 187 ? 5.104 -1.676 -8.548 1.00 68.81 187 GLY A C 1
ATOM 1455 O O . GLY A 1 187 ? 4.458 -0.705 -8.160 1.00 68.81 187 GLY A O 1
ATOM 1456 N N . GLY A 1 188 ? 6.192 -1.522 -9.303 1.00 70.31 188 GLY A N 1
ATOM 1457 C CA . GLY A 1 188 ? 6.581 -0.261 -9.933 1.00 70.31 188 GLY A CA 1
ATOM 1458 C C . GLY A 1 188 ? 5.794 0.010 -11.221 1.00 70.31 188 GLY A C 1
ATOM 1459 O O . GLY A 1 188 ? 5.443 -0.905 -11.963 1.00 70.31 188 GLY A O 1
ATOM 1460 N N . ARG A 1 189 ? 5.528 1.288 -11.529 1.00 69.94 189 ARG A N 1
ATOM 1461 C CA . ARG A 1 189 ? 5.020 1.693 -12.854 1.00 69.94 189 ARG A CA 1
ATOM 1462 C C . ARG A 1 189 ? 6.198 1.799 -13.818 1.00 69.94 189 ARG A C 1
ATOM 1464 O O . ARG A 1 189 ? 6.971 2.747 -13.716 1.00 69.94 189 ARG A O 1
ATOM 1471 N N . VAL A 1 190 ? 6.321 0.855 -14.746 1.00 70.31 190 VAL A N 1
ATOM 1472 C CA . VAL A 1 190 ? 7.397 0.846 -15.747 1.00 70.31 190 VAL A CA 1
ATOM 1473 C C . VAL A 1 190 ? 6.814 1.119 -17.129 1.00 70.31 190 VAL A C 1
ATOM 1475 O O . VAL A 1 190 ? 5.923 0.407 -17.590 1.00 70.31 190 VAL A O 1
ATOM 1478 N N . GLY A 1 191 ? 7.307 2.164 -17.794 1.00 64.50 191 GLY A N 1
ATOM 1479 C CA . GLY A 1 191 ? 6.997 2.432 -19.195 1.00 64.50 191 GLY A CA 1
ATOM 1480 C C . GLY A 1 191 ? 7.922 1.635 -20.114 1.00 64.50 191 GLY A C 1
ATOM 1481 O O . GLY A 1 191 ? 9.133 1.611 -19.906 1.00 64.50 191 GLY A O 1
ATOM 1482 N N . LYS A 1 192 ? 7.373 1.005 -21.156 1.00 52.16 192 LYS A N 1
ATOM 1483 C CA . LYS A 1 192 ? 8.170 0.402 -22.233 1.00 52.16 192 LYS A CA 1
ATOM 1484 C C . LYS A 1 192 ? 8.585 1.497 -23.217 1.00 52.16 192 LYS A C 1
ATOM 1486 O O . LYS A 1 192 ? 7.950 1.657 -24.250 1.00 52.16 192 LYS A O 1
ATOM 1491 N N . SER A 1 193 ? 9.621 2.266 -22.894 1.00 52.19 193 SER A N 1
ATOM 1492 C CA . SER A 1 193 ? 10.296 3.104 -23.891 1.00 52.19 193 SER A CA 1
ATOM 1493 C C . SER A 1 193 ? 11.737 2.631 -24.009 1.00 52.19 193 SER A C 1
ATOM 1495 O O . SER A 1 193 ? 12.598 2.977 -23.204 1.00 52.19 193 SER A O 1
ATOM 1497 N N . PHE A 1 194 ? 11.966 1.723 -24.954 1.00 48.78 194 PHE A N 1
ATOM 1498 C CA . PHE A 1 194 ? 13.278 1.150 -25.227 1.00 48.78 194 PHE A CA 1
ATOM 1499 C C . PHE A 1 194 ? 14.033 2.111 -26.151 1.00 48.78 194 PHE A C 1
ATOM 1501 O O . PHE A 1 194 ? 13.902 2.032 -27.369 1.00 48.78 194 PHE A O 1
ATOM 1508 N N . LEU A 1 195 ? 14.807 3.042 -25.588 1.00 43.09 195 LEU A N 1
ATOM 1509 C CA . LEU A 1 195 ? 15.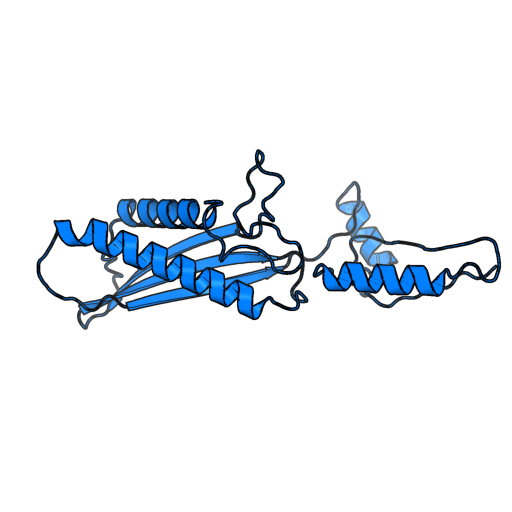763 3.810 -26.384 1.00 43.09 195 LEU A CA 1
ATOM 1510 C C . LEU A 1 195 ? 17.053 2.993 -26.494 1.00 43.09 195 LEU A C 1
ATOM 1512 O O . LEU A 1 195 ? 17.953 3.087 -25.660 1.00 43.09 195 LEU A O 1
ATOM 1516 N N . LEU A 1 196 ? 17.101 2.119 -27.498 1.00 43.66 196 LEU A N 1
ATOM 1517 C CA . LEU A 1 196 ? 18.283 1.327 -27.812 1.00 43.66 196 LEU A CA 1
ATOM 1518 C C . LEU A 1 196 ? 19.289 2.228 -28.548 1.00 43.66 196 LEU A C 1
ATOM 1520 O O . LEU A 1 196 ? 19.284 2.300 -29.772 1.00 43.66 196 LEU A O 1
ATOM 1524 N N . LEU A 1 197 ? 20.137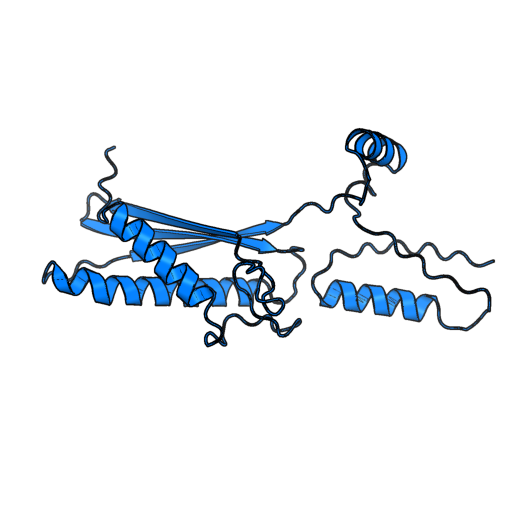 2.948 -27.810 1.00 41.00 197 LEU A N 1
ATOM 1525 C CA . LEU A 1 197 ? 21.286 3.630 -28.410 1.00 41.00 197 LEU A CA 1
ATOM 1526 C C . LEU A 1 197 ? 22.350 2.576 -28.736 1.00 41.00 197 LEU A C 1
ATOM 1528 O O . LEU A 1 197 ? 23.129 2.160 -27.878 1.00 41.00 197 LEU A O 1
ATOM 1532 N N . VAL A 1 198 ? 22.315 2.095 -29.976 1.00 36.44 198 VAL A N 1
ATOM 1533 C CA . VAL A 1 198 ? 23.391 1.310 -30.584 1.00 36.44 198 VAL A CA 1
ATOM 1534 C C . VAL A 1 198 ? 24.292 2.307 -31.305 1.00 36.44 198 VAL A C 1
ATOM 1536 O O . VAL A 1 198 ? 23.838 2.968 -32.235 1.00 36.44 198 VAL A O 1
ATOM 1539 N N . TRP A 1 199 ? 25.524 2.447 -30.822 1.00 37.50 199 TRP A N 1
ATOM 1540 C CA . TRP A 1 199 ? 26.642 3.006 -31.582 1.00 37.50 199 TRP A CA 1
ATOM 1541 C C . TRP A 1 199 ? 27.456 1.848 -32.151 1.00 37.50 199 TRP A C 1
ATOM 1543 O O . TRP A 1 199 ? 27.589 0.831 -31.424 1.00 37.50 199 TRP A O 1
#

Secondary structure (DSSP, 8-state):
-----SS-HHHHHHHHHHHHHHHH-TT-GGGB-TTT--B-----TT-TTB---EEEEEEEEEE-TTS-EEEEEEEEEEES-S--TTHHHHHHHHHHHHHHHHHHHHHHHHTTT------PEEEEEEEEEEPPPPP--SSHHHHHHHHHHH-TTTTT---------SSTTS-HHHHHHHHHHHHHHTT------------

pLDDT: mean 73.88, std 12.13, range [36.44, 88.94]

Foldseek 3Di:
DDFPFPDDPVLQVVLQVLLLCLLPDPVLPLQAQPQVRAGDHADDPPDPRHPRQFDGKGWDWGQDPVRATEIEIETEGEDQAPLAPCVVSNQVSSQVSSVVSNVVSCVVPVVVPDDDPRPYHYHYHYHYDYDQAAADDPDPVVLVVCCVVVDVVCRRPHDDDDQDDPDPPPCSVVVVVVVQVVCSNVVHDHDPDDPHPDD